Protein AF-A0A951ZSD3-F1 (afdb_monomer_lite)

Secondary structure (DSSP, 8-state):
-HHHHHHHHHTT-GGG--EEEEE-SSSPP-TTTTT-BSBTHHHHTT-PPPHHHHHHTGGGTTSTT-B-B--HHHHHHHHTTSS--TT-TTSHHHH--EEEEE-TTT--STT--------GGGHHHHHHHHTTPPPPSEETTEEPPPP-S--SHHHHT-TTPPPS--EEEEEETTEEEEEETTEEEEPPPSS-TT-TT-PPPPTTTT--

pLDDT: mean 93.22, std 11.1, range [34.59, 98.62]

Radius of gyration: 21.44 Å; chains: 1; bounding box: 43×55×57 Å

Sequence (208 aa):
MGRILDAIEDMGDLDNTLVIYIQGDNGASAEGGPQGLLNELTYFNGVPEDFAEILKRMDELGGPNTNNHYPIGWAHAMNTPFQWTKQIASHFGGTANGLVISWPARIKDKGSIRTQFHHIIDIAPTILEACGVQAPAVLNGVPQKPVEGVSMVYSFDNAQAP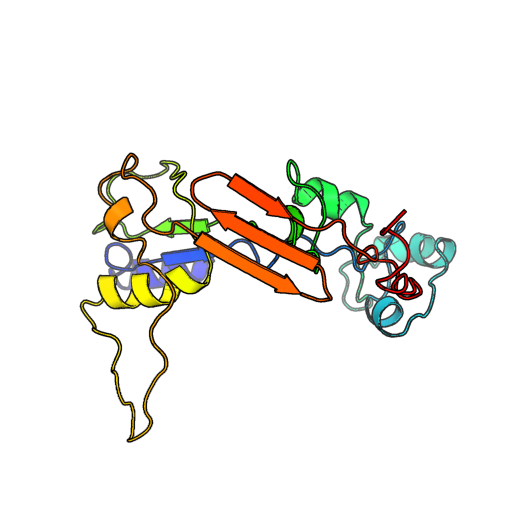SKHRTQYFEMFANRAIYSDGWVAATTPPVAPWDLKGSFSPVNSHLG

Structure (mmCIF, N/CA/C/O backbone):
data_AF-A0A951ZSD3-F1
#
_entry.id   AF-A0A951ZSD3-F1
#
loop_
_atom_site.group_PDB
_atom_site.id
_atom_site.type_symbol
_atom_site.label_atom_id
_atom_site.label_alt_id
_atom_site.label_comp_id
_atom_site.label_asym_id
_atom_site.label_entity_id
_atom_site.label_seq_id
_atom_site.pdbx_PDB_ins_code
_atom_site.Cartn_x
_atom_site.Cartn_y
_atom_site.Cartn_z
_atom_site.occupancy
_atom_site.B_iso_or_equiv
_atom_site.auth_seq_id
_atom_site.auth_comp_id
_atom_site.auth_asym_id
_atom_site.auth_atom_id
_atom_site.pdbx_PDB_model_num
ATOM 1 N N . MET A 1 1 ? -0.426 -16.638 3.804 1.00 89.88 1 MET A N 1
ATOM 2 C CA . MET A 1 1 ? -1.535 -16.083 4.607 1.00 89.88 1 MET A CA 1
ATOM 3 C C . MET A 1 1 ? -2.363 -17.164 5.283 1.00 89.88 1 MET A C 1
ATOM 5 O O . MET A 1 1 ? -2.311 -17.180 6.499 1.00 89.88 1 MET A O 1
ATOM 9 N N . GLY A 1 2 ? -3.018 -18.089 4.561 1.00 96.06 2 GLY A N 1
ATOM 10 C CA . GLY A 1 2 ? -3.868 -19.142 5.167 1.00 96.06 2 GLY A CA 1
ATOM 11 C C . GLY A 1 2 ? -3.247 -19.839 6.383 1.00 96.06 2 GLY A C 1
ATOM 12 O O . GLY A 1 2 ? -3.723 -19.652 7.486 1.00 96.06 2 GLY A O 1
ATOM 13 N N . ARG A 1 3 ? -2.060 -20.439 6.217 1.00 98.00 3 ARG A N 1
ATOM 14 C CA . ARG A 1 3 ? -1.312 -21.101 7.307 1.00 98.00 3 ARG A CA 1
ATOM 15 C C . ARG A 1 3 ? -1.096 -20.268 8.584 1.00 98.00 3 ARG A C 1
ATOM 17 O O . ARG A 1 3 ? -0.923 -20.847 9.647 1.00 98.00 3 ARG A O 1
ATOM 24 N N . ILE A 1 4 ? -1.010 -18.937 8.479 1.00 97.56 4 ILE A N 1
ATOM 25 C CA . ILE A 1 4 ? -0.859 -18.055 9.650 1.00 97.56 4 ILE A CA 1
ATOM 26 C C . ILE A 1 4 ? -2.203 -17.921 10.366 1.00 97.56 4 ILE A C 1
ATOM 28 O O . ILE A 1 4 ? -2.246 -17.988 11.586 1.00 97.56 4 ILE A O 1
ATOM 32 N N . LEU A 1 5 ? -3.286 -17.742 9.606 1.00 97.94 5 LEU A N 1
ATOM 33 C CA . LEU A 1 5 ? -4.635 -17.644 10.156 1.00 97.94 5 LEU A CA 1
ATOM 34 C C . LEU A 1 5 ? -5.071 -18.970 10.784 1.00 97.94 5 LEU A C 1
ATOM 36 O O . LEU A 1 5 ? -5.552 -18.940 11.909 1.00 97.94 5 LEU A O 1
ATOM 40 N N . ASP A 1 6 ? -4.800 -20.100 10.122 1.00 98.38 6 ASP A N 1
ATOM 41 C CA . ASP A 1 6 ? -5.085 -21.445 10.643 1.00 98.38 6 ASP A CA 1
ATOM 42 C C . ASP A 1 6 ? -4.395 -21.660 12.002 1.00 98.38 6 ASP A C 1
ATOM 44 O O . ASP A 1 6 ? -5.013 -22.096 12.963 1.00 98.38 6 ASP A O 1
ATOM 48 N N . ALA A 1 7 ? -3.124 -21.257 12.130 1.00 98.38 7 ALA A N 1
ATOM 49 C CA . ALA A 1 7 ? -2.397 -21.379 13.392 1.00 98.38 7 ALA A CA 1
ATOM 50 C C . ALA A 1 7 ? -2.976 -20.493 14.513 1.00 98.38 7 ALA A C 1
ATOM 52 O O . ALA A 1 7 ? -2.943 -20.876 15.678 1.00 98.38 7 ALA A O 1
ATOM 53 N N . ILE A 1 8 ? -3.491 -19.304 14.183 1.00 98.19 8 ILE A N 1
ATOM 54 C CA . ILE A 1 8 ? -4.154 -18.417 15.154 1.00 98.19 8 ILE A CA 1
ATOM 55 C C . ILE A 1 8 ? -5.528 -18.978 15.550 1.00 98.19 8 ILE A C 1
ATOM 57 O O . ILE A 1 8 ? -5.934 -18.862 16.708 1.00 98.19 8 ILE A O 1
ATOM 61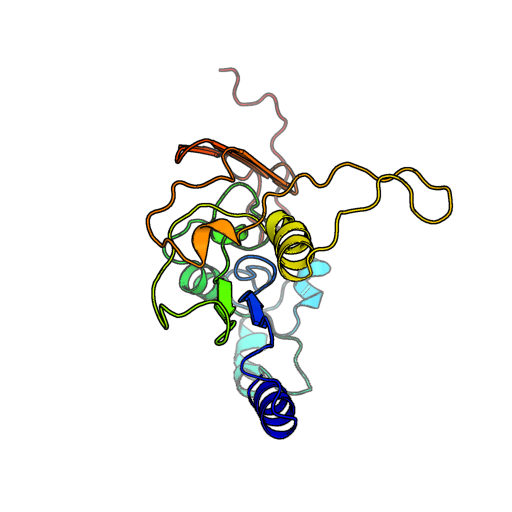 N N . GLU A 1 9 ? -6.228 -19.615 14.613 1.00 98.06 9 GLU A N 1
ATOM 62 C CA . GLU A 1 9 ? -7.480 -20.330 14.867 1.00 98.06 9 GLU A CA 1
ATOM 63 C C . GLU A 1 9 ? -7.271 -21.538 15.781 1.00 98.06 9 GLU A C 1
ATOM 65 O O . GLU A 1 9 ? -8.001 -21.680 16.760 1.00 98.06 9 GLU A O 1
ATOM 70 N N . ASP A 1 10 ? -6.229 -22.338 15.545 1.00 98.50 10 ASP A N 1
ATOM 71 C CA . ASP A 1 10 ? -5.863 -23.487 16.384 1.00 98.50 10 ASP A CA 1
ATOM 72 C C . ASP A 1 10 ? -5.538 -23.082 17.836 1.00 98.50 10 ASP A C 1
ATOM 74 O O . ASP A 1 10 ? -5.745 -23.866 18.764 1.00 98.50 10 ASP A O 1
ATOM 78 N N . MET A 1 11 ? -5.059 -21.850 18.057 1.00 98.31 11 MET A N 1
ATOM 79 C CA . MET A 1 11 ? -4.857 -21.280 19.400 1.00 98.31 11 MET A CA 1
ATOM 80 C C . MET A 1 11 ? -6.162 -20.805 20.062 1.00 98.31 11 MET A C 1
ATOM 82 O O . MET A 1 11 ? -6.172 -20.528 21.259 1.00 98.31 11 MET A O 1
ATOM 86 N N . GLY A 1 12 ? -7.265 -20.722 19.313 1.00 98.31 12 GLY A N 1
ATOM 87 C CA . GLY A 1 12 ? -8.552 -20.197 19.775 1.00 98.31 12 GLY A CA 1
ATOM 88 C C . GLY A 1 12 ? -8.647 -18.667 19.782 1.00 98.31 12 GLY A C 1
ATOM 89 O O . GLY A 1 12 ? -9.620 -18.123 20.303 1.00 98.31 12 GLY A O 1
ATOM 90 N N . ASP A 1 13 ? -7.672 -17.965 19.196 1.00 98.31 13 ASP A N 1
ATOM 91 C CA . ASP A 1 13 ? -7.527 -16.506 19.305 1.00 98.31 13 ASP A CA 1
ATOM 92 C C . ASP A 1 13 ? -7.975 -15.737 18.053 1.00 98.31 13 ASP A C 1
ATOM 94 O O . ASP A 1 13 ? -7.992 -14.500 18.053 1.00 98.31 13 ASP A O 1
ATOM 98 N N . LEU A 1 14 ? -8.363 -16.430 16.975 1.00 98.00 14 LEU A N 1
ATOM 99 C CA . LEU A 1 14 ? -8.687 -15.790 15.693 1.00 98.00 14 LEU A CA 1
ATOM 100 C C . LEU A 1 14 ? -9.796 -14.742 15.826 1.00 98.00 14 LEU A C 1
ATOM 102 O O . LEU A 1 14 ? -9.670 -13.640 15.287 1.00 98.00 14 LEU A O 1
ATOM 106 N N . ASP A 1 15 ? -10.848 -15.041 16.589 1.00 97.75 15 ASP A N 1
ATOM 107 C CA . ASP A 1 15 ? -11.960 -14.110 16.777 1.00 97.75 15 ASP A CA 1
ATOM 108 C C . ASP A 1 15 ? -11.517 -12.797 17.432 1.00 97.75 15 ASP A C 1
ATOM 110 O O . ASP A 1 15 ? -12.022 -11.727 17.080 1.00 97.75 15 ASP A O 1
ATOM 114 N N . ASN A 1 16 ? -10.551 -12.851 18.352 1.00 98.06 16 ASN A N 1
ATOM 115 C CA . ASN A 1 16 ? -10.032 -11.682 19.054 1.00 98.06 16 ASN A CA 1
ATOM 116 C C . ASN A 1 16 ? -8.742 -11.115 18.434 1.00 98.06 16 ASN A C 1
ATOM 118 O O . ASN A 1 16 ? -8.095 -10.259 19.032 1.00 98.06 16 ASN A O 1
ATOM 122 N N . THR A 1 17 ? -8.385 -11.539 17.224 1.00 98.31 17 THR A N 1
ATOM 123 C CA . THR A 1 17 ? -7.217 -11.026 16.508 1.00 98.31 17 THR A CA 1
ATOM 124 C C . THR A 1 17 ? -7.632 -9.952 15.504 1.00 98.31 17 THR A C 1
ATOM 126 O O . THR A 1 17 ? -8.481 -10.182 14.643 1.00 98.31 17 THR A O 1
ATOM 129 N N . LEU A 1 18 ? -7.000 -8.777 15.584 1.00 98.38 18 LEU A N 1
ATOM 130 C CA . LEU A 1 18 ? -7.083 -7.751 14.546 1.00 98.38 18 LEU A CA 1
ATOM 131 C C . LEU A 1 18 ? -6.104 -8.090 13.415 1.00 98.38 18 LEU A C 1
ATOM 133 O O . LEU A 1 18 ? -4.889 -7.980 13.574 1.00 98.38 18 LEU A O 1
ATOM 137 N N . VAL A 1 19 ? -6.636 -8.469 12.258 1.00 98.19 19 VAL A N 1
ATOM 138 C CA . VAL A 1 19 ? -5.876 -8.705 11.029 1.00 98.19 19 VAL A CA 1
ATOM 139 C C . VAL A 1 19 ? -6.032 -7.499 10.113 1.00 98.19 19 VAL A C 1
ATOM 141 O O . VAL A 1 19 ? -7.145 -7.122 9.750 1.00 98.19 19 VAL A O 1
ATOM 144 N N . ILE A 1 20 ? -4.906 -6.921 9.708 1.00 98.00 20 ILE A N 1
ATOM 145 C CA . ILE A 1 20 ? -4.831 -5.842 8.724 1.00 98.00 20 ILE A CA 1
ATOM 146 C C . ILE A 1 20 ? -3.994 -6.360 7.558 1.00 98.00 20 ILE A C 1
ATOM 148 O O . ILE A 1 20 ? -2.815 -6.669 7.723 1.00 98.00 20 ILE A O 1
ATOM 152 N N . TYR A 1 21 ? -4.601 -6.470 6.383 1.00 97.62 21 TYR A N 1
ATOM 153 C CA . TYR A 1 21 ? -3.928 -6.857 5.150 1.00 97.62 21 TYR A CA 1
ATOM 154 C C . TYR A 1 21 ? -3.965 -5.698 4.161 1.00 97.62 21 TYR A C 1
ATOM 156 O O . TYR A 1 21 ? -5.038 -5.196 3.836 1.00 97.62 21 TYR A O 1
ATOM 164 N N . ILE A 1 22 ? -2.791 -5.303 3.674 1.00 97.19 22 ILE A N 1
ATOM 165 C CA . ILE A 1 22 ? -2.632 -4.287 2.635 1.00 97.19 22 ILE A CA 1
ATOM 166 C C . ILE A 1 22 ? -2.060 -4.989 1.407 1.00 97.19 22 ILE A C 1
ATOM 168 O O . ILE A 1 22 ? -1.024 -5.653 1.484 1.00 97.19 22 ILE A O 1
ATOM 172 N N . GLN A 1 23 ? -2.765 -4.892 0.286 1.00 94.31 23 GLN A N 1
ATOM 173 C CA . GLN A 1 23 ? -2.378 -5.493 -0.980 1.00 94.31 23 GLN A CA 1
ATOM 174 C C . GLN A 1 23 ? -1.293 -4.639 -1.643 1.00 94.31 23 GLN A C 1
ATOM 176 O O . GLN A 1 23 ? -1.587 -3.880 -2.556 1.00 94.31 23 GLN A O 1
ATOM 181 N N . GLY A 1 24 ? -0.053 -4.782 -1.174 1.00 92.69 24 GLY A N 1
ATOM 182 C CA . GLY A 1 24 ? 1.094 -4.003 -1.644 1.00 92.69 24 GLY A CA 1
ATOM 183 C C . GLY A 1 24 ? 1.415 -2.811 -0.743 1.00 92.69 24 GLY A C 1
ATOM 184 O O . GLY A 1 24 ? 0.609 -2.389 0.084 1.00 92.69 24 GLY A O 1
ATOM 185 N N . ASP A 1 25 ? 2.630 -2.289 -0.872 1.00 95.69 25 ASP A N 1
ATOM 186 C CA . ASP A 1 25 ? 3.110 -1.088 -0.181 1.00 95.69 25 ASP A CA 1
ATOM 187 C C . ASP A 1 25 ? 3.031 0.174 -1.066 1.00 95.69 25 ASP A C 1
ATOM 189 O O . ASP A 1 25 ? 3.165 1.294 -0.580 1.00 95.69 25 ASP A O 1
ATOM 193 N N . ASN A 1 26 ? 2.790 -0.002 -2.367 1.00 97.00 26 ASN A N 1
ATOM 194 C CA . ASN A 1 26 ? 2.597 1.016 -3.400 1.00 97.00 26 ASN A CA 1
ATOM 195 C C . ASN A 1 26 ? 1.878 0.376 -4.605 1.00 97.00 26 ASN A C 1
ATOM 197 O O . ASN A 1 26 ? 1.684 -0.838 -4.639 1.00 97.00 26 ASN A O 1
ATOM 201 N N . GLY A 1 27 ? 1.470 1.192 -5.578 1.00 97.06 27 GLY A N 1
ATOM 202 C CA . GLY A 1 27 ? 0.853 0.686 -6.807 1.00 97.06 27 GLY A CA 1
ATOM 203 C C . GLY A 1 27 ? 1.785 -0.209 -7.633 1.00 97.06 27 GLY A C 1
ATOM 204 O O . GLY A 1 27 ? 2.981 -0.291 -7.370 1.00 97.06 27 GLY A O 1
ATOM 205 N N . ALA A 1 28 ? 1.260 -0.865 -8.670 1.00 96.94 28 ALA A N 1
ATOM 206 C CA . ALA A 1 28 ? 2.034 -1.824 -9.462 1.00 96.94 28 ALA A CA 1
ATOM 207 C C . ALA A 1 28 ? 3.315 -1.210 -10.054 1.00 96.94 28 ALA A C 1
ATOM 209 O O . ALA A 1 28 ? 3.329 -0.042 -10.453 1.00 96.94 28 ALA A O 1
ATOM 210 N N . SER A 1 29 ? 4.389 -1.999 -10.121 1.00 96.06 29 SER A N 1
ATOM 211 C CA . SER A 1 29 ? 5.694 -1.539 -10.596 1.00 96.06 29 SER A CA 1
ATOM 212 C C . SER A 1 29 ? 5.738 -1.439 -12.118 1.00 96.06 29 SER A C 1
ATOM 214 O O . SER A 1 29 ? 5.278 -2.326 -12.828 1.00 96.06 29 SER A O 1
ATOM 216 N N . ALA A 1 30 ? 6.319 -0.359 -12.633 1.00 95.19 30 ALA A N 1
ATOM 217 C CA . ALA A 1 30 ? 6.505 -0.138 -14.067 1.00 95.19 30 ALA A CA 1
ATOM 218 C C . ALA A 1 30 ? 7.968 -0.325 -14.513 1.00 95.19 30 ALA A C 1
ATOM 220 O O . ALA A 1 30 ? 8.340 0.031 -15.630 1.00 95.19 30 ALA A O 1
ATOM 221 N N . GLU A 1 31 ? 8.804 -0.896 -13.648 1.00 94.12 31 GLU A N 1
ATOM 222 C CA . GLU A 1 31 ? 10.263 -0.964 -13.813 1.00 94.12 31 GLU A CA 1
ATOM 223 C C . GLU A 1 31 ? 10.698 -1.973 -14.898 1.00 94.12 31 GLU A C 1
ATOM 225 O O . GLU A 1 31 ? 11.844 -1.975 -15.328 1.00 94.12 31 GLU A O 1
ATOM 230 N N . GLY A 1 32 ? 9.769 -2.770 -15.440 1.00 94.19 32 GLY A N 1
ATOM 231 C CA . GLY A 1 32 ? 10.015 -3.653 -16.588 1.00 94.19 32 GLY A CA 1
ATOM 232 C C . GLY A 1 32 ? 9.963 -2.970 -17.957 1.00 94.19 32 GLY A C 1
ATOM 233 O O . GLY A 1 32 ? 10.196 -3.622 -18.974 1.00 94.19 32 GLY A O 1
ATOM 234 N N . GLY A 1 33 ? 9.634 -1.677 -18.023 1.00 92.12 33 GLY A N 1
ATOM 235 C CA . GLY A 1 33 ? 9.564 -0.939 -19.286 1.00 92.12 33 GLY A CA 1
ATOM 236 C C . GLY A 1 33 ? 8.533 -1.500 -20.289 1.00 92.12 33 GLY A C 1
ATOM 237 O O . GLY A 1 33 ? 7.701 -2.347 -19.948 1.00 92.12 33 GLY A O 1
ATOM 238 N N . PRO A 1 34 ? 8.533 -1.021 -21.546 1.00 91.94 34 PRO A N 1
ATOM 239 C CA . PRO A 1 34 ? 7.516 -1.384 -22.538 1.00 91.94 34 PRO A CA 1
ATOM 240 C C . PRO A 1 34 ? 7.405 -2.881 -22.856 1.00 91.94 34 PRO A C 1
ATOM 242 O O . PRO A 1 34 ? 6.333 -3.332 -23.249 1.00 91.94 34 PRO A O 1
ATOM 245 N N . GLN A 1 35 ? 8.492 -3.641 -22.692 1.00 93.19 35 GLN A N 1
ATOM 246 C CA . GLN A 1 35 ? 8.611 -5.019 -23.185 1.00 93.19 35 GLN A CA 1
ATOM 247 C C . GLN A 1 35 ? 8.865 -6.069 -22.090 1.00 93.19 35 GLN A C 1
ATOM 249 O O . GLN A 1 35 ? 8.872 -7.260 -22.391 1.00 93.19 35 GLN A O 1
ATOM 254 N N . GLY A 1 36 ? 9.043 -5.653 -20.831 1.00 94.81 36 GLY A N 1
ATOM 255 C CA . GLY A 1 36 ? 9.532 -6.526 -19.763 1.00 94.81 36 GLY A CA 1
ATOM 256 C C . GLY A 1 36 ? 11.055 -6.702 -19.799 1.00 94.81 36 GLY A C 1
ATOM 257 O O . GLY A 1 36 ? 11.734 -6.172 -20.679 1.00 94.81 36 GLY A O 1
ATOM 258 N N . LEU A 1 37 ? 11.583 -7.443 -18.822 1.00 95.69 37 LEU A N 1
ATOM 259 C CA . LEU A 1 37 ? 13.019 -7.691 -18.626 1.00 95.69 37 LEU A CA 1
ATOM 260 C C . LEU A 1 37 ? 13.261 -9.136 -18.179 1.00 95.69 37 LEU A C 1
ATOM 262 O O . LEU A 1 37 ? 12.455 -9.677 -17.422 1.00 95.69 37 LEU A O 1
ATOM 266 N N . LEU A 1 38 ? 14.393 -9.731 -18.562 1.00 96.00 38 LEU A N 1
ATOM 267 C CA . LEU A 1 38 ? 14.925 -10.963 -17.963 1.00 96.00 38 LEU A CA 1
ATOM 268 C C . LEU A 1 38 ? 15.579 -10.701 -16.600 1.00 96.00 38 LEU A C 1
ATOM 270 O O . LEU A 1 38 ? 15.585 -11.594 -15.746 1.00 96.00 38 LEU A O 1
ATOM 274 N N . ASN A 1 39 ? 16.148 -9.509 -16.396 1.00 95.75 39 ASN A N 1
ATOM 275 C CA . ASN A 1 39 ? 16.775 -9.112 -15.141 1.00 95.75 39 ASN A CA 1
ATOM 276 C C . ASN A 1 39 ? 16.477 -7.644 -14.795 1.00 95.75 39 ASN A C 1
ATOM 278 O O . ASN A 1 39 ? 17.067 -6.739 -15.361 1.00 95.75 39 ASN A O 1
ATOM 282 N N . GLU A 1 40 ? 15.651 -7.397 -13.784 1.00 94.81 40 GLU A N 1
ATOM 283 C CA . GLU A 1 40 ? 15.270 -6.072 -13.281 1.00 94.81 40 GLU A CA 1
ATOM 284 C C . GLU A 1 40 ? 16.479 -5.196 -12.910 1.00 94.81 40 GLU A C 1
ATOM 286 O O . GLU A 1 40 ? 16.425 -3.973 -13.010 1.00 94.81 40 GLU A O 1
ATOM 291 N N . LEU A 1 41 ? 17.625 -5.784 -12.553 1.00 94.56 41 LEU A N 1
ATOM 292 C CA . LEU A 1 41 ? 18.825 -4.994 -12.277 1.00 94.56 41 LEU A CA 1
ATOM 293 C C . LEU A 1 41 ? 19.331 -4.239 -13.512 1.00 94.56 41 LEU A C 1
ATOM 295 O O . LEU A 1 41 ? 20.008 -3.224 -13.352 1.00 94.56 41 LEU A O 1
ATOM 299 N N . THR A 1 42 ? 19.017 -4.682 -14.732 1.00 93.88 42 THR A N 1
ATOM 300 C CA . THR A 1 42 ? 19.386 -3.946 -15.950 1.00 93.88 42 THR A CA 1
ATOM 301 C C . THR A 1 42 ? 18.675 -2.597 -16.010 1.00 93.88 42 THR A C 1
ATOM 303 O O . THR A 1 42 ? 19.327 -1.602 -16.328 1.00 93.88 42 THR A O 1
ATOM 306 N N . TYR A 1 43 ? 17.416 -2.526 -15.555 1.00 90.88 43 TYR A N 1
ATOM 307 C CA . TYR A 1 43 ? 16.688 -1.273 -15.362 1.00 90.88 43 TYR A CA 1
ATOM 308 C C . TYR A 1 43 ? 17.458 -0.337 -14.433 1.00 90.88 43 TYR A C 1
ATOM 310 O O . TYR A 1 43 ? 17.924 0.707 -14.871 1.00 90.88 43 TYR A O 1
ATOM 318 N N . PHE A 1 44 ? 17.715 -0.734 -13.185 1.00 88.19 44 PHE A N 1
ATOM 319 C CA . PHE A 1 44 ? 18.392 0.139 -12.214 1.00 88.19 44 PHE A CA 1
ATOM 320 C C . PHE A 1 44 ? 19.797 0.598 -12.641 1.00 88.19 44 PHE A C 1
ATOM 322 O O . PHE A 1 44 ? 20.275 1.625 -12.165 1.00 88.19 44 PHE A O 1
ATOM 329 N N . ASN A 1 45 ? 20.450 -0.132 -13.550 1.00 90.62 45 ASN A N 1
ATOM 330 C CA . ASN A 1 45 ? 21.764 0.217 -14.093 1.00 90.62 45 ASN A CA 1
ATOM 331 C C . ASN A 1 45 ? 21.707 0.910 -15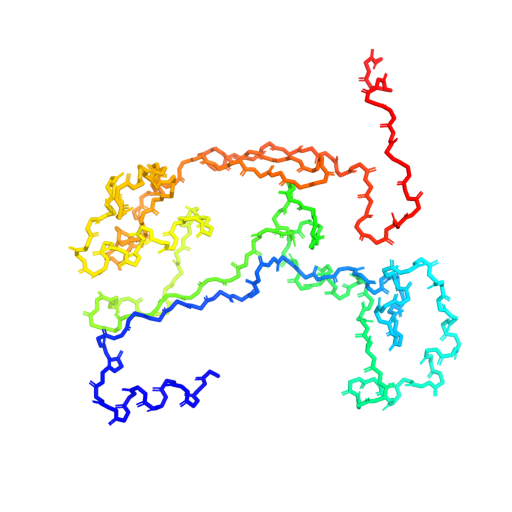.469 1.00 90.62 45 ASN A C 1
ATOM 333 O O . ASN A 1 45 ? 22.753 1.194 -16.052 1.00 90.62 45 ASN A O 1
ATOM 337 N N . GLY A 1 46 ? 20.515 1.180 -16.011 1.00 88.62 46 GLY A N 1
ATOM 338 C CA . GLY A 1 46 ? 20.337 1.819 -17.317 1.00 88.62 46 GLY A CA 1
ATOM 339 C C . GLY A 1 46 ? 20.845 0.982 -18.496 1.00 88.62 46 GLY A C 1
ATOM 340 O O . GLY A 1 46 ? 21.191 1.537 -19.542 1.00 88.62 46 GLY A O 1
ATOM 341 N N . VAL A 1 47 ? 20.916 -0.340 -18.329 1.00 91.06 47 VAL A N 1
ATOM 342 C CA . VAL A 1 47 ? 21.349 -1.294 -19.352 1.00 91.06 47 VAL A CA 1
ATOM 343 C C . VAL A 1 47 ? 20.118 -1.759 -20.134 1.00 91.06 47 VAL A C 1
ATOM 345 O O . VAL A 1 47 ? 19.237 -2.383 -19.551 1.00 91.06 47 VAL A O 1
ATOM 348 N N . PRO A 1 48 ? 20.011 -1.472 -21.442 1.00 90.38 48 PRO A N 1
ATOM 349 C CA . PRO A 1 48 ? 18.901 -1.974 -22.241 1.00 90.38 48 PRO A CA 1
ATOM 350 C C . PRO A 1 48 ? 19.048 -3.479 -22.500 1.00 90.38 48 PRO A C 1
ATOM 352 O O . PRO A 1 48 ? 20.144 -3.957 -22.796 1.00 90.38 48 PRO A O 1
ATOM 355 N N . GLU A 1 49 ? 17.936 -4.212 -22.451 1.00 93.69 49 GLU A N 1
ATOM 356 C CA . GLU A 1 49 ? 17.865 -5.609 -22.889 1.00 93.69 49 GLU A CA 1
ATOM 357 C C . GLU A 1 49 ? 17.277 -5.716 -24.304 1.00 93.69 49 GLU A C 1
ATOM 359 O O . GLU A 1 49 ? 16.337 -5.000 -24.662 1.00 93.69 49 GLU A O 1
ATOM 364 N N . ASP A 1 50 ? 17.821 -6.628 -25.114 1.00 94.19 50 ASP A N 1
ATOM 365 C CA . ASP A 1 50 ? 17.266 -6.955 -26.429 1.00 94.19 50 ASP A CA 1
ATOM 366 C C . ASP A 1 50 ? 16.044 -7.866 -26.269 1.00 94.19 50 ASP A C 1
ATOM 368 O O . ASP A 1 50 ? 16.133 -8.963 -25.712 1.00 94.19 50 ASP A O 1
ATOM 372 N N . PHE A 1 51 ? 14.902 -7.435 -26.804 1.00 94.56 51 PHE A N 1
ATOM 373 C CA . PHE A 1 51 ? 13.664 -8.206 -26.774 1.00 94.56 51 PHE A CA 1
ATOM 374 C C . PHE A 1 51 ? 13.805 -9.594 -27.414 1.00 94.56 51 PHE A C 1
ATOM 376 O O . PHE A 1 51 ? 13.177 -10.544 -26.949 1.00 94.56 51 PHE A O 1
ATOM 383 N N . ALA A 1 52 ? 14.644 -9.748 -28.445 1.00 96.50 52 ALA A N 1
ATOM 384 C CA . ALA A 1 52 ? 14.868 -11.050 -29.068 1.00 96.50 52 ALA A CA 1
ATOM 385 C C . ALA A 1 52 ? 15.502 -12.055 -28.091 1.00 96.50 52 ALA A C 1
ATOM 387 O O . ALA A 1 52 ? 15.176 -13.242 -28.137 1.00 96.50 52 ALA A O 1
ATOM 388 N N . GLU A 1 53 ? 16.362 -11.590 -27.183 1.00 93.56 53 GLU A N 1
ATOM 389 C CA . GLU A 1 53 ? 16.962 -12.425 -26.139 1.00 93.56 53 GLU A CA 1
ATOM 390 C C . GLU A 1 53 ? 15.968 -12.742 -25.021 1.00 93.56 53 GLU A C 1
ATOM 392 O O . GLU A 1 53 ? 15.912 -13.886 -24.566 1.00 93.56 53 GLU A O 1
ATOM 397 N N . ILE A 1 54 ? 15.124 -11.774 -24.641 1.00 94.44 54 ILE A N 1
ATOM 398 C CA . ILE A 1 54 ? 14.014 -12.008 -23.705 1.00 94.44 54 ILE A CA 1
ATOM 399 C C . ILE A 1 54 ? 13.099 -13.110 -24.248 1.00 94.44 54 ILE A C 1
ATOM 401 O O . ILE A 1 54 ? 12.796 -14.072 -23.543 1.00 94.44 54 ILE A O 1
ATOM 405 N N . LEU A 1 55 ? 12.707 -13.017 -25.522 1.00 95.75 55 LEU A N 1
ATOM 406 C CA . LEU A 1 55 ? 11.778 -13.956 -26.144 1.00 95.75 55 LEU A CA 1
ATOM 407 C C . LEU A 1 55 ? 12.351 -15.376 -26.251 1.00 95.75 55 LEU A C 1
ATOM 409 O O . LEU A 1 55 ? 11.637 -16.340 -25.987 1.00 95.75 55 LEU A O 1
ATOM 413 N N . LYS A 1 56 ? 13.640 -15.521 -26.588 1.00 96.94 56 LYS A N 1
ATOM 414 C CA . LYS A 1 56 ? 14.316 -16.834 -26.633 1.00 96.94 56 LYS A CA 1
ATOM 415 C C . LYS A 1 56 ? 14.308 -17.556 -25.285 1.00 96.94 56 LYS A C 1
ATOM 417 O O . LYS A 1 56 ? 14.376 -18.780 -25.265 1.00 96.94 56 LYS A O 1
ATOM 422 N N . ARG A 1 57 ? 14.247 -16.804 -24.183 1.00 95.88 57 ARG A N 1
ATOM 423 C CA . ARG A 1 57 ? 14.313 -17.309 -22.804 1.00 95.88 57 ARG A CA 1
ATOM 424 C C . ARG A 1 57 ? 12.989 -17.161 -22.053 1.00 95.88 57 ARG A C 1
ATOM 426 O O . ARG A 1 57 ? 12.968 -17.242 -20.829 1.00 95.88 57 ARG A O 1
ATOM 433 N N . MET A 1 58 ? 11.881 -16.953 -22.764 1.00 94.94 58 MET A N 1
ATOM 434 C CA . MET A 1 58 ? 10.570 -16.701 -22.156 1.00 94.94 58 MET A CA 1
ATOM 435 C C . MET A 1 58 ? 10.124 -17.827 -21.208 1.00 94.94 58 MET A C 1
ATOM 437 O O . MET A 1 58 ? 9.545 -17.546 -20.162 1.00 94.94 58 MET A O 1
ATOM 441 N N . ASP A 1 59 ? 10.445 -19.082 -21.525 1.00 96.75 59 ASP A N 1
ATOM 442 C CA . ASP A 1 59 ? 10.093 -20.239 -20.688 1.00 96.75 59 ASP A CA 1
ATOM 443 C C . ASP A 1 59 ? 10.912 -20.324 -19.383 1.00 96.75 59 ASP A C 1
ATOM 445 O O . ASP A 1 59 ? 10.596 -21.120 -18.501 1.00 96.75 59 ASP A O 1
ATOM 449 N N . GLU A 1 60 ? 11.963 -19.510 -19.233 1.00 96.50 60 GLU A N 1
ATOM 450 C CA . GLU A 1 60 ? 12.754 -19.422 -18.000 1.00 96.50 60 GLU A CA 1
ATOM 451 C C . GLU A 1 60 ? 12.186 -18.404 -16.998 1.00 96.50 60 GLU A C 1
ATOM 453 O O . GLU A 1 60 ? 12.599 -18.414 -15.836 1.00 96.50 60 GLU A O 1
ATOM 458 N N . LEU A 1 61 ? 11.268 -17.524 -17.424 1.00 95.25 61 LEU A N 1
ATOM 459 C CA . LEU A 1 61 ? 10.722 -16.444 -16.596 1.00 95.25 61 LEU A CA 1
ATOM 460 C C . LEU A 1 61 ? 10.035 -16.995 -15.338 1.00 95.25 61 LEU A C 1
ATOM 462 O O . LEU A 1 61 ? 9.229 -17.922 -15.397 1.00 95.25 61 LEU A O 1
ATOM 466 N N . GLY A 1 62 ? 10.339 -16.399 -14.183 1.00 95.62 62 GLY A N 1
ATOM 467 C CA . GLY A 1 62 ? 9.887 -16.869 -12.869 1.00 95.62 62 GLY A CA 1
ATOM 468 C C . GLY A 1 62 ? 10.671 -18.071 -12.327 1.00 95.62 62 GLY A C 1
ATOM 469 O O . GLY A 1 62 ? 10.445 -18.486 -11.190 1.00 95.62 62 GLY A O 1
ATOM 470 N N . GLY A 1 63 ? 11.599 -18.624 -13.111 1.00 96.62 63 GLY A N 1
ATOM 471 C CA . GLY A 1 63 ? 12.538 -19.647 -12.677 1.00 96.62 63 GLY A CA 1
ATOM 472 C C . GLY A 1 63 ? 13.721 -19.070 -11.885 1.00 96.62 63 GLY A C 1
ATOM 473 O O . GLY A 1 63 ? 13.921 -17.857 -11.822 1.00 96.62 63 GLY A O 1
ATOM 474 N N . PRO A 1 64 ? 14.575 -19.937 -11.314 1.00 96.56 64 PRO A N 1
ATOM 475 C CA . PRO A 1 64 ? 15.695 -19.519 -10.464 1.00 96.56 64 PRO A CA 1
ATOM 476 C C . PRO A 1 64 ? 16.825 -18.789 -11.214 1.00 96.56 64 PRO A C 1
ATOM 478 O O . PRO A 1 64 ? 17.728 -18.255 -10.577 1.00 96.56 64 PRO A O 1
ATOM 481 N N . ASN A 1 65 ? 16.795 -18.780 -12.552 1.00 95.06 65 ASN A N 1
ATOM 482 C CA . ASN A 1 65 ? 17.841 -18.209 -13.409 1.00 95.06 65 ASN A CA 1
ATOM 483 C C . ASN A 1 65 ? 17.485 -16.823 -13.975 1.00 95.06 65 ASN A C 1
ATOM 485 O O . ASN A 1 65 ? 18.242 -16.268 -14.775 1.00 95.06 65 ASN A O 1
ATOM 489 N N . THR A 1 66 ? 16.332 -16.275 -13.595 1.00 95.81 66 THR A N 1
ATOM 490 C CA . THR A 1 66 ? 15.855 -14.963 -14.043 1.00 95.81 66 THR A CA 1
ATOM 491 C C . THR A 1 66 ? 15.508 -14.096 -12.845 1.00 95.81 66 THR A C 1
ATOM 493 O O . THR A 1 66 ? 15.028 -14.598 -11.834 1.00 95.81 66 THR A O 1
ATOM 496 N N . ASN A 1 67 ? 15.705 -12.790 -12.984 1.00 95.94 67 ASN A N 1
ATOM 497 C CA . ASN A 1 67 ? 15.189 -11.791 -12.054 1.00 95.94 67 ASN A CA 1
ATOM 498 C C . ASN A 1 67 ? 14.215 -10.896 -12.827 1.00 95.94 67 ASN A C 1
ATOM 500 O O . ASN A 1 67 ? 14.449 -9.706 -12.994 1.00 95.94 67 ASN A O 1
ATOM 504 N N . ASN A 1 68 ? 13.213 -11.501 -13.458 1.00 96.44 68 ASN A N 1
ATOM 505 C CA . ASN A 1 68 ? 12.443 -10.845 -14.505 1.00 96.44 68 ASN A CA 1
ATOM 506 C C . ASN A 1 68 ? 11.455 -9.799 -13.975 1.00 96.44 68 ASN A C 1
ATOM 508 O O . ASN A 1 68 ? 10.969 -9.894 -12.852 1.00 96.44 68 ASN A O 1
ATOM 512 N N . HIS A 1 69 ? 11.074 -8.862 -14.845 1.00 96.44 69 HIS A N 1
ATOM 513 C CA . HIS A 1 69 ? 10.002 -7.902 -14.580 1.00 96.44 69 HIS A CA 1
ATOM 514 C C . HIS A 1 69 ? 9.003 -7.865 -15.742 1.00 96.44 69 HIS A C 1
ATOM 516 O O . HIS A 1 69 ? 9.383 -7.947 -16.910 1.00 96.44 69 HIS A O 1
ATOM 522 N N . TYR A 1 70 ? 7.710 -7.735 -15.434 1.00 96.25 70 TYR A N 1
ATOM 523 C CA . TYR A 1 70 ? 6.650 -7.669 -16.442 1.00 96.25 70 TYR A CA 1
ATOM 524 C C . TYR A 1 70 ? 6.610 -6.315 -17.188 1.00 96.25 70 TYR A C 1
ATOM 526 O O . TYR A 1 70 ? 7.005 -5.293 -16.621 1.00 96.25 70 TYR A O 1
ATOM 534 N N . PRO A 1 71 ? 6.091 -6.282 -18.432 1.00 95.50 71 PRO A N 1
ATOM 535 C CA . PRO A 1 71 ? 5.866 -5.047 -19.188 1.00 95.50 71 PRO A CA 1
ATOM 536 C C . PRO A 1 71 ? 4.924 -4.043 -18.501 1.00 95.50 71 PRO A C 1
ATOM 538 O O . PRO A 1 71 ? 3.931 -4.444 -17.892 1.00 95.50 71 PRO A O 1
ATOM 541 N N . ILE A 1 72 ? 5.132 -2.737 -18.710 1.00 95.38 72 ILE A N 1
ATOM 542 C CA . ILE A 1 72 ? 4.313 -1.646 -18.126 1.00 95.38 72 ILE A CA 1
ATOM 543 C C . ILE A 1 72 ? 2.807 -1.757 -18.389 1.00 95.38 72 ILE A C 1
ATOM 545 O O . ILE A 1 72 ? 2.009 -1.257 -17.598 1.00 95.38 72 ILE A O 1
ATOM 549 N N . GLY A 1 73 ? 2.392 -2.426 -19.470 1.00 96.50 73 GLY A N 1
ATOM 550 C CA . GLY A 1 73 ? 0.973 -2.665 -19.745 1.00 96.50 73 GLY A CA 1
ATOM 551 C C . GLY A 1 73 ? 0.278 -3.422 -18.608 1.00 96.50 73 GLY A C 1
ATOM 552 O O . GLY A 1 73 ? -0.845 -3.082 -18.240 1.00 96.50 73 GLY A O 1
ATOM 553 N N . TRP A 1 74 ? 0.971 -4.380 -17.982 1.00 97.50 74 TRP A N 1
ATOM 554 C CA . TRP A 1 74 ? 0.456 -5.102 -16.817 1.00 97.50 74 TRP A CA 1
ATOM 555 C C . TRP A 1 74 ? 0.407 -4.228 -15.565 1.00 97.50 74 TRP A C 1
ATOM 557 O O . TRP A 1 74 ? -0.545 -4.343 -14.798 1.00 97.50 74 TRP A O 1
ATOM 567 N N . ALA A 1 75 ? 1.366 -3.311 -15.391 1.00 96.62 75 ALA A N 1
ATOM 568 C CA . ALA A 1 75 ? 1.341 -2.341 -14.295 1.00 96.62 75 ALA A CA 1
ATOM 569 C C . ALA A 1 75 ? 0.060 -1.492 -14.345 1.00 96.62 75 ALA A C 1
ATOM 571 O O . ALA A 1 75 ? -0.691 -1.412 -13.376 1.00 96.62 75 ALA A O 1
ATOM 572 N N . HIS A 1 76 ? -0.248 -0.929 -15.516 1.00 96.06 76 HIS A N 1
ATOM 573 C CA . HIS A 1 76 ? -1.471 -0.153 -15.719 1.00 96.06 76 HIS A CA 1
ATOM 574 C C . HIS A 1 76 ? -2.746 -0.991 -15.567 1.00 96.06 76 HIS A C 1
ATOM 576 O O . HIS A 1 76 ? -3.721 -0.515 -14.983 1.00 96.06 76 HIS A O 1
ATOM 582 N N . ALA A 1 77 ? -2.747 -2.237 -16.050 1.00 97.25 77 ALA A N 1
ATOM 583 C CA . ALA A 1 77 ? -3.887 -3.135 -15.876 1.00 97.25 77 ALA A CA 1
ATOM 584 C C . ALA A 1 77 ? -4.188 -3.387 -14.389 1.00 97.25 77 ALA A C 1
ATOM 586 O O . ALA A 1 77 ? -5.345 -3.329 -13.982 1.00 97.25 77 ALA A O 1
ATOM 587 N N . MET A 1 78 ? -3.154 -3.592 -13.568 1.00 96.06 78 MET A N 1
ATOM 588 C CA . MET A 1 78 ? -3.304 -3.821 -12.127 1.00 96.06 78 MET A CA 1
ATOM 589 C C . MET A 1 78 ? -3.733 -2.574 -11.344 1.00 96.06 78 MET A C 1
ATOM 591 O O . MET A 1 78 ? -4.367 -2.713 -10.304 1.00 96.06 78 MET A O 1
ATOM 595 N N . ASN A 1 79 ? -3.443 -1.373 -11.848 1.00 96.62 79 ASN A N 1
ATOM 596 C CA . ASN A 1 79 ? -3.819 -0.115 -11.191 1.00 96.62 79 ASN A CA 1
ATOM 597 C C . ASN A 1 79 ? -5.155 0.462 -11.678 1.00 96.62 79 ASN A C 1
ATOM 599 O O . ASN A 1 79 ? -5.616 1.477 -11.155 1.00 96.62 79 ASN A O 1
ATOM 603 N N . THR A 1 80 ? -5.782 -0.155 -12.682 1.00 95.50 80 THR A N 1
ATOM 604 C CA . THR A 1 80 ? -7.058 0.308 -13.241 1.00 95.50 80 THR A CA 1
ATOM 605 C C . THR A 1 80 ? -8.130 0.372 -12.141 1.00 95.50 80 THR A C 1
ATOM 607 O O . THR A 1 80 ? -8.264 -0.575 -11.367 1.00 95.50 80 THR A O 1
ATOM 610 N N . PRO A 1 81 ? -8.924 1.459 -12.062 1.00 96.25 81 PRO A N 1
ATOM 611 C CA . PRO A 1 81 ? -9.076 2.537 -13.048 1.00 96.25 81 PRO A CA 1
ATOM 612 C C . PRO A 1 81 ? -8.159 3.749 -12.833 1.00 96.25 81 PRO A C 1
ATOM 614 O O . PRO A 1 81 ? -8.335 4.771 -13.496 1.00 96.25 81 PRO A O 1
ATOM 617 N N . PHE A 1 82 ? -7.214 3.686 -11.898 1.00 96.69 82 PHE A N 1
ATOM 618 C CA . PHE A 1 82 ? -6.387 4.832 -11.555 1.00 96.69 82 PHE A CA 1
ATOM 619 C C . PHE A 1 82 ? -5.240 5.044 -12.544 1.00 96.69 82 PHE A C 1
ATOM 621 O O . PHE A 1 82 ? -4.686 4.115 -13.130 1.00 96.69 82 PHE A O 1
ATOM 628 N N . GLN A 1 83 ? -4.877 6.313 -12.727 1.00 95.44 83 GLN A N 1
ATOM 629 C CA . GLN A 1 83 ? -3.747 6.694 -13.566 1.00 95.44 83 GLN A CA 1
ATOM 630 C C . GLN A 1 83 ? -2.420 6.385 -12.866 1.00 95.44 83 GLN A C 1
ATOM 632 O O . GLN A 1 83 ? -2.299 6.565 -11.653 1.00 95.44 83 GLN A O 1
ATOM 637 N N . TRP A 1 84 ? -1.414 6.042 -13.676 1.00 96.00 84 TRP A N 1
ATOM 638 C CA . TRP A 1 84 ? -0.020 5.821 -13.275 1.00 96.00 84 TRP A CA 1
ATOM 639 C C . TRP A 1 84 ? 0.219 4.597 -12.377 1.00 96.00 84 TRP A C 1
ATOM 641 O O . TRP A 1 84 ? -0.594 3.676 -12.310 1.00 96.00 84 TRP A O 1
ATOM 651 N N . THR A 1 85 ? 1.424 4.530 -11.817 1.00 96.62 85 THR A N 1
ATOM 652 C CA . THR A 1 85 ? 2.043 3.340 -11.228 1.00 96.62 85 THR A CA 1
ATOM 653 C C . THR A 1 85 ? 2.924 3.729 -10.042 1.00 96.62 85 THR A C 1
ATOM 655 O O . THR A 1 85 ? 3.005 4.911 -9.689 1.00 96.62 85 THR A O 1
ATOM 658 N N . LYS A 1 86 ? 3.624 2.749 -9.452 1.00 96.31 86 LYS A N 1
ATOM 659 C CA . LYS A 1 86 ? 4.710 2.956 -8.478 1.00 96.31 86 LYS A CA 1
ATOM 660 C C . LYS A 1 86 ? 5.576 4.175 -8.827 1.00 96.31 86 LYS A C 1
ATOM 662 O O . LYS A 1 86 ? 5.825 4.451 -10.000 1.00 96.31 86 LYS A O 1
ATOM 667 N N . GLN A 1 87 ? 6.056 4.863 -7.789 1.00 95.00 87 GLN A N 1
ATOM 668 C CA . GLN A 1 87 ? 6.833 6.117 -7.814 1.00 95.00 87 GLN A CA 1
ATOM 669 C C . GLN A 1 87 ? 6.036 7.396 -8.138 1.00 95.00 87 GLN A C 1
ATOM 671 O O . GLN A 1 87 ? 6.483 8.492 -7.795 1.00 95.00 87 GLN A O 1
ATOM 676 N N . ILE A 1 88 ? 4.836 7.298 -8.723 1.00 96.75 88 ILE A N 1
ATOM 677 C CA . ILE A 1 88 ? 4.001 8.470 -9.027 1.00 96.75 88 ILE A CA 1
ATOM 678 C C . ILE A 1 88 ? 3.076 8.787 -7.851 1.00 96.75 88 ILE A C 1
ATOM 680 O O . ILE A 1 88 ? 1.894 8.453 -7.844 1.00 96.75 88 ILE A O 1
ATOM 684 N N . ALA A 1 89 ? 3.620 9.474 -6.844 1.00 96.75 89 ALA A N 1
ATOM 685 C CA . ALA A 1 89 ? 2.885 9.846 -5.630 1.00 96.75 89 ALA A CA 1
ATOM 686 C C . ALA A 1 89 ? 1.709 10.813 -5.876 1.00 96.75 89 ALA A C 1
ATOM 688 O O . ALA A 1 89 ? 0.824 10.938 -5.034 1.00 96.75 89 ALA A O 1
ATOM 689 N N . SER A 1 90 ? 1.679 11.495 -7.027 1.00 97.38 90 SER A N 1
ATOM 690 C CA . SER A 1 90 ? 0.620 12.445 -7.368 1.00 97.38 90 SER A CA 1
ATOM 691 C C . SER A 1 90 ? -0.695 11.791 -7.815 1.00 97.38 90 SER A C 1
ATOM 693 O O . SER A 1 90 ? -1.703 12.485 -7.910 1.00 97.38 90 SER A O 1
ATOM 695 N N . HIS A 1 91 ? -0.711 10.482 -8.096 1.00 97.56 91 HIS A N 1
ATOM 696 C CA . HIS A 1 91 ? -1.887 9.781 -8.617 1.00 97.56 91 HIS A CA 1
ATOM 697 C C . HIS A 1 91 ? -2.143 8.468 -7.875 1.00 97.56 91 HIS A C 1
ATOM 699 O O . HIS A 1 91 ? -1.220 7.775 -7.452 1.00 97.56 91 HIS A O 1
ATOM 705 N N . PHE A 1 92 ? -3.417 8.087 -7.775 1.00 97.12 92 PHE A N 1
ATOM 706 C CA . PHE A 1 92 ? -3.823 6.902 -7.019 1.00 97.12 92 PHE A CA 1
ATOM 707 C C . PHE A 1 92 ? -3.348 5.573 -7.609 1.00 97.12 92 PHE A C 1
ATOM 709 O O . PHE A 1 92 ? -3.260 4.606 -6.866 1.00 97.12 92 PHE A O 1
ATOM 716 N N . GLY A 1 93 ? -2.940 5.511 -8.880 1.00 97.31 93 GLY A N 1
ATOM 717 C CA . GLY A 1 93 ? -2.305 4.303 -9.409 1.00 97.31 93 GLY A CA 1
ATOM 718 C C . GLY A 1 93 ? -0.922 4.044 -8.808 1.00 97.31 93 GLY A C 1
ATOM 719 O O . GLY A 1 93 ? -0.420 2.936 -8.920 1.00 97.31 93 GLY A O 1
ATOM 720 N N . GLY A 1 94 ? -0.304 5.033 -8.151 1.00 96.94 94 GLY A N 1
ATOM 721 C CA . GLY A 1 94 ? 0.928 4.853 -7.381 1.00 96.94 94 GLY A CA 1
ATOM 722 C C . GLY A 1 94 ? 0.721 4.670 -5.877 1.00 96.94 94 GLY A C 1
ATOM 723 O O . GLY A 1 94 ? 1.626 4.166 -5.212 1.00 96.94 94 GLY A O 1
ATOM 724 N N . THR A 1 95 ? -0.435 5.065 -5.331 1.00 96.69 95 THR A N 1
ATOM 725 C CA . THR A 1 95 ? -0.629 5.224 -3.875 1.00 96.69 95 THR A CA 1
ATOM 726 C C . THR A 1 95 ? -1.841 4.499 -3.291 1.00 96.69 95 THR A C 1
ATOM 728 O O . THR A 1 95 ? -1.867 4.265 -2.083 1.00 96.69 95 THR A O 1
ATOM 731 N N . ALA A 1 96 ? -2.834 4.118 -4.097 1.00 96.25 96 ALA A N 1
ATOM 732 C CA . ALA A 1 96 ? -3.993 3.372 -3.622 1.00 96.25 96 ALA A CA 1
ATOM 733 C C . ALA A 1 96 ? -3.706 1.867 -3.643 1.00 96.25 96 ALA A C 1
ATOM 735 O O . ALA A 1 96 ? -3.380 1.302 -4.682 1.00 96.25 96 ALA A O 1
ATOM 736 N N . ASN A 1 97 ? -3.881 1.221 -2.491 1.00 96.00 97 ASN A N 1
ATOM 737 C CA . ASN A 1 97 ? -3.782 -0.227 -2.332 1.00 96.00 97 ASN A CA 1
ATOM 738 C C . ASN A 1 97 ? -5.070 -0.770 -1.713 1.00 96.00 97 ASN A C 1
ATOM 740 O O . ASN A 1 97 ? -5.728 -0.085 -0.925 1.00 96.00 97 ASN A O 1
ATOM 744 N N . GLY A 1 98 ? -5.411 -2.017 -2.039 1.00 95.00 98 GLY A N 1
ATOM 745 C CA . GLY A 1 98 ? -6.501 -2.719 -1.369 1.00 95.00 98 GLY A CA 1
ATOM 746 C C . GLY A 1 98 ? -6.184 -2.912 0.115 1.00 95.00 98 GLY A C 1
ATOM 747 O O . GLY A 1 98 ? -5.101 -3.377 0.459 1.00 95.00 98 GLY A O 1
ATOM 748 N N . LEU A 1 99 ? -7.124 -2.574 0.995 1.00 97.44 99 LEU A N 1
ATOM 749 C CA . LEU A 1 99 ? -7.008 -2.761 2.441 1.00 97.44 99 LEU A CA 1
ATOM 750 C C . LEU A 1 99 ? -8.159 -3.643 2.927 1.00 97.44 99 LEU A C 1
ATOM 752 O O . LEU A 1 99 ? -9.327 -3.338 2.690 1.00 97.44 99 LEU A O 1
ATOM 756 N N . VAL A 1 100 ? -7.826 -4.710 3.647 1.00 97.50 100 VAL A N 1
ATOM 757 C CA . VAL A 1 100 ? -8.786 -5.569 4.341 1.00 97.50 100 VAL A CA 1
ATOM 758 C C . VAL A 1 100 ? -8.483 -5.526 5.830 1.00 97.50 100 VAL A C 1
ATOM 760 O O . VAL A 1 100 ? -7.359 -5.800 6.250 1.00 97.50 100 VAL A O 1
ATOM 763 N N . ILE A 1 101 ? -9.499 -5.211 6.632 1.00 98.00 101 ILE A N 1
ATOM 764 C CA . ILE A 1 101 ? -9.428 -5.273 8.091 1.00 98.00 101 ILE A CA 1
ATOM 765 C C . ILE A 1 101 ? -10.443 -6.306 8.576 1.00 98.00 101 ILE A C 1
ATOM 767 O O . ILE A 1 101 ? -11.627 -6.216 8.255 1.00 98.00 101 ILE A O 1
ATOM 771 N N . SER A 1 102 ? -9.982 -7.276 9.362 1.00 97.44 102 SER A N 1
ATOM 772 C CA . SER A 1 102 ? -10.813 -8.298 9.994 1.00 97.44 102 SER A CA 1
ATOM 773 C C . SER A 1 102 ? -10.551 -8.324 11.492 1.00 97.44 102 SER A C 1
ATOM 775 O O . SER A 1 102 ? -9.404 -8.329 11.924 1.00 97.44 102 SER A O 1
ATOM 777 N N . TRP A 1 103 ? -11.620 -8.345 12.281 1.00 97.81 103 TRP A N 1
ATOM 778 C CA . TRP A 1 103 ? -11.559 -8.575 13.722 1.00 97.81 103 TRP A CA 1
ATOM 779 C C . TRP A 1 103 ? -12.916 -9.118 14.178 1.00 97.81 103 TRP A C 1
ATOM 781 O O . TRP A 1 103 ? -13.783 -8.329 14.555 1.00 97.81 103 TRP A O 1
ATOM 791 N N . PRO A 1 104 ? -13.165 -10.436 14.091 1.00 96.75 104 PRO A N 1
ATOM 792 C CA . PRO A 1 104 ? -14.516 -10.996 14.223 1.00 96.75 104 PRO A CA 1
ATOM 793 C C . PRO A 1 104 ? -15.235 -10.652 15.539 1.00 96.75 104 PRO A C 1
ATOM 795 O O . PRO A 1 104 ? -16.459 -10.471 15.570 1.00 96.75 104 PRO A O 1
ATOM 798 N N . ALA A 1 105 ? -14.493 -10.497 16.637 1.00 96.94 105 ALA A N 1
ATOM 799 C CA . ALA A 1 105 ? -15.029 -10.073 17.924 1.00 96.94 105 ALA A CA 1
ATOM 800 C C . ALA A 1 105 ? -15.585 -8.638 17.896 1.00 96.94 105 ALA A C 1
ATOM 802 O O . ALA A 1 105 ? -16.560 -8.370 18.601 1.00 96.94 105 ALA A O 1
ATOM 803 N N . ARG A 1 106 ? -15.040 -7.742 17.059 1.00 96.75 106 ARG A N 1
ATOM 804 C CA . ARG A 1 106 ? -15.396 -6.312 17.000 1.00 96.75 106 ARG A CA 1
ATOM 805 C C . ARG A 1 106 ? -16.153 -5.911 15.735 1.00 96.75 106 ARG A C 1
ATOM 807 O O . ARG A 1 106 ? -17.154 -5.223 15.840 1.00 96.75 106 ARG A O 1
ATOM 814 N N . ILE A 1 107 ? -15.735 -6.374 14.563 1.00 97.00 107 ILE A N 1
ATOM 815 C CA . ILE A 1 107 ? -16.348 -6.046 13.271 1.00 97.00 107 ILE A CA 1
ATOM 816 C C . ILE A 1 107 ? -17.379 -7.124 12.928 1.00 97.00 107 ILE A C 1
ATOM 818 O O . ILE A 1 107 ? -17.027 -8.248 12.565 1.00 97.00 107 ILE A O 1
ATOM 822 N N . LYS A 1 108 ? -18.668 -6.792 13.057 1.00 95.06 108 LYS A N 1
ATOM 823 C CA . LYS A 1 108 ? -19.777 -7.734 12.798 1.00 95.06 108 LYS A CA 1
ATOM 824 C C . LYS A 1 108 ? -20.266 -7.732 11.354 1.00 95.06 108 LYS A C 1
ATOM 826 O O . LYS A 1 108 ? -20.779 -8.742 10.881 1.00 95.06 108 LYS A O 1
ATOM 831 N N . ASP A 1 109 ? -20.076 -6.617 10.664 1.00 94.19 109 ASP A N 1
ATOM 832 C CA . ASP A 1 109 ? -20.466 -6.430 9.271 1.00 94.19 109 ASP A CA 1
ATOM 833 C C . ASP A 1 109 ? -19.415 -7.048 8.331 1.00 94.19 109 ASP A C 1
ATOM 835 O O . ASP A 1 109 ? -18.461 -6.396 7.907 1.00 94.19 109 ASP A O 1
ATOM 839 N N . LYS A 1 110 ? -19.521 -8.363 8.104 1.00 92.50 110 LYS A N 1
ATOM 840 C CA . LYS A 1 110 ? -18.547 -9.139 7.322 1.00 92.50 110 LYS A CA 1
ATOM 841 C C . LYS A 1 110 ? -18.750 -8.926 5.822 1.00 92.50 110 LYS A C 1
ATOM 843 O O . LYS A 1 110 ? -19.852 -9.091 5.311 1.00 92.50 110 LYS A O 1
ATOM 848 N N . GLY A 1 111 ? -17.655 -8.658 5.109 1.00 92.94 111 GLY A N 1
ATOM 849 C CA . GLY A 1 111 ? -17.653 -8.525 3.648 1.00 92.94 111 GLY A CA 1
ATOM 850 C C . GLY A 1 111 ? -18.190 -7.190 3.128 1.00 92.94 111 GLY A C 1
ATOM 851 O O . GLY A 1 111 ? -18.319 -7.030 1.915 1.00 92.94 111 GLY A O 1
ATOM 852 N N . SER A 1 112 ? -18.492 -6.234 4.010 1.00 94.69 112 SER A N 1
ATOM 853 C CA . SER A 1 112 ? -18.898 -4.897 3.595 1.00 94.69 112 SER A CA 1
ATOM 854 C C . SER A 1 112 ? -17.720 -4.061 3.097 1.00 94.69 112 SER A C 1
ATOM 856 O O . SER A 1 112 ? -16.556 -4.300 3.427 1.00 94.69 112 SER A O 1
ATOM 858 N N . ILE A 1 113 ? -18.040 -3.069 2.267 1.00 95.81 113 ILE A N 1
ATOM 859 C CA . ILE A 1 113 ? -17.073 -2.137 1.690 1.00 95.81 113 ILE A CA 1
ATOM 860 C C . ILE A 1 113 ? -17.164 -0.818 2.451 1.00 95.81 113 ILE A C 1
ATOM 862 O O . ILE A 1 113 ? -18.254 -0.281 2.660 1.00 95.81 113 ILE A O 1
ATOM 866 N N . ARG A 1 114 ? -16.005 -0.279 2.830 1.00 96.50 114 ARG A N 1
ATOM 867 C CA . ARG A 1 114 ? -15.863 1.033 3.465 1.00 96.50 114 ARG A CA 1
ATOM 868 C C . ARG A 1 114 ? -15.203 2.000 2.492 1.00 96.50 114 ARG A C 1
ATOM 870 O O . ARG A 1 114 ? -14.190 1.664 1.888 1.00 96.50 114 ARG A O 1
ATOM 877 N N . THR A 1 115 ? -15.792 3.182 2.324 1.00 96.12 115 THR A N 1
ATOM 878 C CA . THR A 1 115 ? -15.359 4.183 1.330 1.00 96.12 115 THR A CA 1
ATOM 879 C C . THR A 1 115 ? -14.714 5.413 1.960 1.00 96.12 115 THR A C 1
ATOM 881 O O . THR A 1 115 ? -14.426 6.383 1.261 1.00 96.12 115 THR A O 1
ATOM 884 N N . GLN A 1 116 ? -14.516 5.417 3.281 1.00 97.56 116 GLN A N 1
ATOM 885 C CA . GLN A 1 116 ? -13.826 6.504 3.961 1.00 97.56 116 GLN A CA 1
ATOM 886 C C . GLN A 1 116 ? -12.385 6.597 3.449 1.00 97.56 116 GLN A C 1
ATOM 888 O O . GLN A 1 116 ? -11.660 5.605 3.443 1.00 97.56 116 GLN A O 1
ATOM 893 N N . PHE A 1 117 ? -11.955 7.798 3.058 1.00 97.81 117 PHE A N 1
ATOM 894 C CA . PHE A 1 117 ? -10.554 8.055 2.739 1.00 97.81 117 PHE A CA 1
ATOM 895 C C . PHE A 1 117 ? -9.667 7.815 3.966 1.00 97.81 117 PHE A C 1
ATOM 897 O O . PHE A 1 117 ? -9.975 8.321 5.048 1.00 97.81 117 PHE A O 1
ATOM 904 N N . HIS A 1 118 ? -8.580 7.072 3.764 1.00 97.94 118 HIS A N 1
ATOM 905 C CA . HIS A 1 118 ? -7.559 6.759 4.757 1.00 97.94 118 HIS A CA 1
ATOM 906 C C . HIS A 1 118 ? -6.186 6.625 4.091 1.00 97.94 118 HIS A C 1
ATOM 908 O O . HIS A 1 118 ? -6.084 6.397 2.884 1.00 97.94 118 HIS A O 1
ATOM 914 N N . HIS A 1 119 ? -5.132 6.771 4.888 1.00 97.88 119 HIS A N 1
ATOM 915 C CA . HIS A 1 119 ? -3.741 6.684 4.454 1.00 97.88 119 HIS A CA 1
ATOM 916 C C . HIS A 1 119 ? -2.945 5.729 5.356 1.00 97.88 119 HIS A C 1
ATOM 918 O O . HIS A 1 119 ? -3.357 5.428 6.472 1.00 97.88 119 HIS A O 1
ATOM 924 N N . ILE A 1 120 ? -1.775 5.257 4.911 1.00 97.56 120 ILE A N 1
ATOM 925 C CA . ILE A 1 120 ? -0.971 4.274 5.665 1.00 97.56 120 ILE A CA 1
ATOM 926 C C . ILE A 1 120 ? -0.615 4.746 7.087 1.00 97.56 120 ILE A C 1
ATOM 928 O O . ILE A 1 120 ? -0.510 3.940 8.011 1.00 97.56 120 ILE A O 1
ATOM 932 N N . ILE A 1 121 ? -0.505 6.061 7.294 1.00 97.88 121 ILE A N 1
ATOM 933 C CA . ILE A 1 121 ? -0.225 6.656 8.610 1.00 97.88 121 ILE A CA 1
ATOM 934 C C . ILE A 1 121 ? -1.355 6.437 9.629 1.00 97.88 121 ILE A C 1
ATOM 936 O O . ILE A 1 121 ? -1.134 6.593 10.827 1.00 97.88 121 ILE A O 1
ATOM 940 N N . ASP A 1 122 ? -2.542 6.035 9.175 1.00 98.62 122 ASP A N 1
ATOM 941 C CA . ASP A 1 122 ? -3.712 5.756 10.008 1.00 98.62 122 ASP A CA 1
ATOM 942 C C . ASP A 1 122 ? -3.654 4.366 10.664 1.00 98.62 122 ASP A C 1
ATOM 944 O O . ASP A 1 122 ? -4.381 4.093 11.622 1.00 98.62 122 ASP A O 1
ATOM 948 N N . ILE A 1 123 ? -2.771 3.475 10.199 1.00 98.31 123 ILE A N 1
ATOM 949 C CA . ILE A 1 123 ? -2.646 2.108 10.726 1.00 98.31 123 ILE A CA 1
ATOM 950 C C . ILE A 1 123 ? -2.154 2.120 12.174 1.00 98.31 123 ILE A C 1
ATOM 952 O O . ILE A 1 123 ? -2.757 1.485 13.038 1.00 98.31 123 ILE A O 1
ATOM 956 N N . ALA A 1 124 ? -1.099 2.884 12.462 1.00 97.75 124 ALA A N 1
ATOM 957 C CA . ALA A 1 124 ? -0.536 2.981 13.807 1.00 97.75 124 ALA A CA 1
ATOM 958 C C . ALA A 1 124 ? -1.557 3.472 14.860 1.00 97.75 124 ALA A C 1
ATOM 960 O O . ALA A 1 124 ? -1.758 2.756 15.844 1.00 97.75 124 ALA A O 1
ATOM 961 N N . PRO A 1 125 ? -2.258 4.615 14.687 1.00 98.19 125 PRO A N 1
ATOM 962 C CA . PRO A 1 125 ? -3.280 5.037 15.644 1.00 98.19 125 PRO A CA 1
ATOM 963 C C . PRO A 1 125 ? -4.465 4.066 15.721 1.00 98.19 125 PRO A C 1
ATOM 965 O O . PRO A 1 125 ? -5.044 3.927 16.794 1.00 98.19 125 PRO A O 1
ATOM 968 N N . THR A 1 126 ? -4.799 3.355 14.637 1.00 98.62 126 THR A N 1
ATOM 969 C CA . THR A 1 126 ? -5.837 2.307 14.666 1.00 98.62 126 THR A CA 1
ATOM 970 C C . THR A 1 126 ? -5.447 1.156 15.591 1.00 98.62 126 THR A C 1
ATOM 972 O O . THR A 1 126 ? -6.257 0.735 16.413 1.00 98.62 126 THR A O 1
ATOM 975 N N . ILE A 1 127 ? -4.207 0.664 15.495 1.00 98.56 127 ILE A N 1
ATOM 976 C CA . ILE A 1 127 ? -3.697 -0.40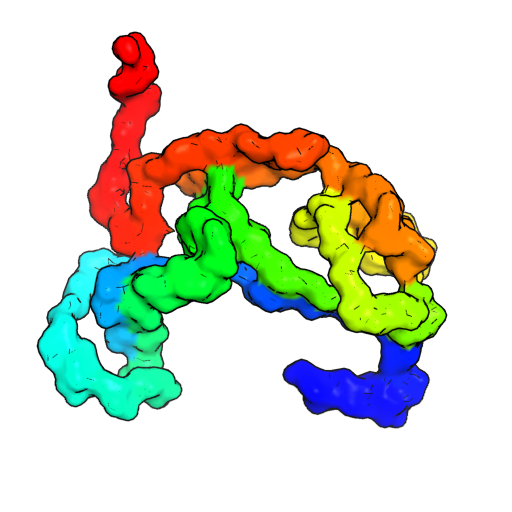8 16.364 1.00 98.56 127 ILE A CA 1
ATOM 977 C C . ILE A 1 127 ? -3.633 0.067 17.820 1.00 98.56 127 ILE A C 1
ATOM 979 O O . ILE A 1 127 ? -4.055 -0.652 18.722 1.00 98.56 127 ILE A O 1
ATOM 983 N N . LEU A 1 128 ? -3.144 1.286 18.060 1.00 98.06 128 LEU A N 1
ATOM 984 C CA . LEU A 1 128 ? -3.070 1.858 19.405 1.00 98.06 128 LEU A CA 1
ATOM 985 C C . LEU A 1 128 ? -4.455 1.972 20.057 1.00 98.06 128 LEU A C 1
ATOM 987 O O . LEU A 1 128 ? -4.631 1.518 21.187 1.00 98.06 128 LEU A O 1
ATOM 991 N N . GLU A 1 129 ? -5.449 2.505 19.338 1.00 98.25 129 GLU A N 1
ATOM 992 C CA . GLU A 1 129 ? -6.827 2.598 19.836 1.00 98.25 129 GLU A CA 1
ATOM 993 C C . GLU A 1 129 ? -7.445 1.212 20.061 1.00 98.25 129 GLU A C 1
ATOM 995 O O . GLU A 1 129 ? -8.068 0.988 21.098 1.00 98.25 129 GLU A O 1
ATOM 1000 N N . ALA A 1 130 ? -7.221 0.261 19.147 1.00 98.12 130 ALA A N 1
ATOM 1001 C CA . ALA A 1 130 ? -7.679 -1.122 19.292 1.00 98.12 130 ALA A CA 1
ATOM 1002 C C . ALA A 1 130 ? -7.130 -1.794 20.562 1.00 98.12 130 ALA A C 1
ATOM 1004 O O . ALA A 1 130 ? -7.857 -2.521 21.238 1.00 98.12 130 ALA A O 1
ATOM 1005 N N . CYS A 1 131 ? -5.874 -1.512 20.914 1.00 97.75 131 CYS A N 1
ATOM 1006 C CA . CYS A 1 131 ? -5.233 -2.014 22.127 1.00 97.75 131 CYS A CA 1
ATOM 1007 C C . CYS A 1 131 ? -5.562 -1.196 23.391 1.00 97.75 131 CYS A C 1
ATOM 1009 O O . CYS A 1 131 ? -5.136 -1.576 24.480 1.00 97.75 131 CYS A O 1
ATOM 1011 N N . GLY A 1 132 ? -6.268 -0.065 23.278 1.00 97.44 132 GLY A N 1
ATOM 1012 C CA . GLY A 1 132 ? -6.503 0.851 24.401 1.00 97.44 132 GLY A CA 1
ATOM 1013 C C . GLY A 1 132 ? -5.234 1.552 24.905 1.00 97.44 132 GLY A C 1
ATOM 1014 O O . GLY A 1 132 ? -5.159 1.931 26.073 1.00 97.44 132 GLY A O 1
ATOM 1015 N N . VAL A 1 133 ? -4.226 1.713 24.043 1.00 97.00 133 VAL A N 1
ATOM 1016 C CA . VAL A 1 133 ? -2.924 2.308 24.370 1.00 97.00 133 VAL A CA 1
ATOM 1017 C C . VAL A 1 133 ? -2.853 3.733 23.829 1.00 97.00 133 VAL A C 1
ATOM 1019 O O . VAL A 1 133 ? -3.154 3.989 22.667 1.00 97.00 133 VAL A O 1
ATOM 1022 N N . GLN A 1 134 ? -2.399 4.674 24.655 1.00 94.38 134 GLN A N 1
ATOM 1023 C CA . GLN A 1 134 ? -2.070 6.024 24.195 1.00 94.38 134 GLN A CA 1
ATOM 1024 C C . GLN A 1 134 ? -0.624 6.079 23.691 1.00 94.38 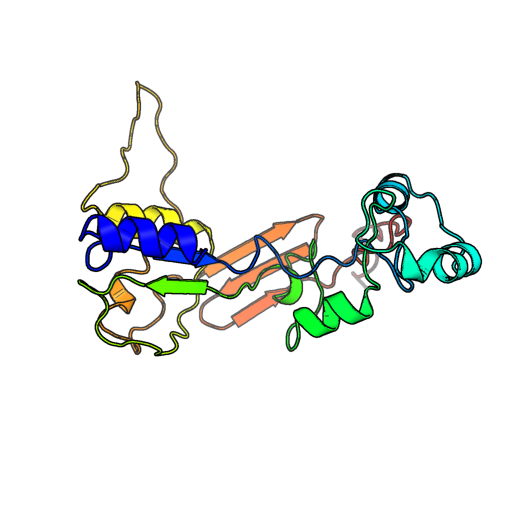134 GLN A C 1
ATOM 1026 O O . GLN A 1 134 ? 0.279 5.544 24.336 1.00 94.38 134 GLN A O 1
ATOM 1031 N N . ALA A 1 135 ? -0.392 6.754 22.561 1.00 94.00 135 ALA A N 1
ATOM 1032 C CA . ALA A 1 135 ? 0.964 7.021 22.085 1.00 94.00 135 ALA A CA 1
ATOM 1033 C C . ALA A 1 135 ? 1.737 7.860 23.126 1.00 94.00 135 ALA A C 1
ATOM 1035 O O . ALA A 1 135 ? 1.245 8.915 23.541 1.00 94.00 135 ALA A O 1
ATOM 1036 N N . PRO A 1 136 ? 2.936 7.431 23.558 1.00 92.56 136 PRO A N 1
ATOM 1037 C CA . PRO A 1 136 ? 3.696 8.161 24.560 1.00 92.56 136 PRO A CA 1
ATOM 1038 C C . PRO A 1 136 ? 4.287 9.447 23.973 1.00 92.56 136 PRO A C 1
ATOM 1040 O O . PRO A 1 136 ? 4.907 9.431 22.912 1.00 92.56 136 PRO A O 1
ATOM 1043 N N . ALA A 1 137 ? 4.172 10.558 24.705 1.00 94.88 137 ALA A N 1
ATOM 1044 C CA . ALA A 1 137 ? 4.816 11.820 24.327 1.00 94.88 137 ALA A CA 1
ATOM 1045 C C . ALA A 1 137 ? 6.352 11.768 24.455 1.00 94.88 137 ALA A C 1
ATOM 1047 O O . ALA A 1 137 ? 7.065 12.505 23.776 1.00 94.88 137 ALA A O 1
ATOM 1048 N N . VAL A 1 138 ? 6.868 10.898 25.330 1.00 96.56 138 VAL A N 1
ATOM 1049 C CA . VAL A 1 138 ? 8.299 10.671 25.559 1.00 96.56 138 VAL A CA 1
ATOM 1050 C C . VAL A 1 138 ? 8.533 9.174 25.720 1.00 96.56 138 VAL A C 1
ATOM 1052 O O . VAL A 1 138 ? 7.853 8.527 26.515 1.00 96.56 138 VAL A O 1
ATOM 1055 N N . LEU A 1 139 ? 9.520 8.631 25.010 1.00 95.06 139 LEU A N 1
ATOM 1056 C CA . LEU A 1 139 ? 9.952 7.240 25.137 1.00 95.06 139 LEU A CA 1
ATOM 1057 C C . LEU A 1 139 ? 11.449 7.213 25.452 1.00 95.06 139 LEU A C 1
ATOM 1059 O O . LEU A 1 139 ? 12.240 7.794 24.715 1.00 95.06 139 LEU A O 1
ATOM 1063 N N . ASN A 1 140 ? 11.840 6.578 26.562 1.00 95.75 140 ASN A N 1
ATOM 1064 C CA . ASN A 1 140 ? 13.238 6.501 27.020 1.00 95.75 140 ASN A CA 1
ATOM 1065 C C . ASN A 1 140 ? 13.951 7.870 27.079 1.00 95.75 140 ASN A C 1
ATOM 1067 O O . ASN A 1 140 ? 15.114 7.997 26.708 1.00 95.75 140 ASN A O 1
ATOM 1071 N N . GLY A 1 141 ? 13.235 8.911 27.515 1.00 96.75 141 GLY A N 1
ATOM 1072 C CA . GLY A 1 141 ? 13.756 10.281 27.596 1.00 96.75 141 GLY A CA 1
ATOM 1073 C C . GLY A 1 141 ? 13.769 11.058 26.273 1.00 96.75 141 GLY A C 1
ATOM 1074 O O . GLY A 1 141 ? 14.140 12.228 26.276 1.00 96.75 141 GLY A O 1
ATOM 1075 N N . VAL A 1 142 ? 13.335 10.460 25.158 1.00 97.50 142 VAL A N 1
ATOM 1076 C CA . VAL A 1 142 ? 13.272 11.113 23.842 1.00 97.50 142 VAL A CA 1
ATOM 1077 C C . VAL A 1 142 ? 11.844 11.596 23.554 1.00 97.50 142 VAL A C 1
ATOM 1079 O O . VAL A 1 142 ? 10.934 10.760 23.505 1.00 97.50 142 VAL A O 1
ATOM 1082 N N . PRO A 1 143 ? 11.613 12.907 23.339 1.00 97.81 143 PRO A N 1
ATOM 1083 C CA . PRO A 1 143 ? 10.323 13.424 22.882 1.00 97.81 143 PRO A CA 1
ATOM 1084 C C . PRO A 1 143 ? 9.935 12.848 21.520 1.00 97.81 143 PRO A C 1
ATOM 1086 O O . PRO A 1 143 ? 10.755 12.800 20.603 1.00 97.81 143 PRO A O 1
ATOM 1089 N N . GLN A 1 144 ? 8.686 12.416 21.388 1.00 96.88 144 GLN A N 1
ATOM 1090 C CA . GLN A 1 144 ? 8.159 11.834 20.157 1.00 96.88 144 GLN A CA 1
ATOM 1091 C C . GLN A 1 144 ? 7.410 12.882 19.332 1.00 96.88 144 GLN A C 1
ATOM 1093 O O . GLN A 1 144 ? 6.843 13.836 19.869 1.00 96.88 144 GLN A O 1
ATOM 1098 N N . LYS A 1 145 ? 7.394 12.701 18.008 1.00 96.00 145 LYS A N 1
ATOM 1099 C CA . LYS A 1 145 ? 6.519 13.492 17.136 1.00 96.00 145 LYS A CA 1
ATOM 1100 C C . LYS A 1 145 ? 5.053 13.110 17.389 1.00 96.00 145 LYS A C 1
ATOM 1102 O O . LYS A 1 145 ? 4.790 11.955 17.729 1.00 96.00 145 LYS A O 1
ATOM 1107 N N . PRO A 1 146 ? 4.101 14.040 17.200 1.00 94.62 146 PRO A N 1
ATOM 1108 C CA . PRO A 1 146 ? 2.686 13.698 17.213 1.00 94.62 146 PRO A CA 1
ATOM 1109 C C . PRO A 1 146 ? 2.372 12.608 16.186 1.00 94.62 146 PRO A C 1
ATOM 1111 O O . PRO A 1 146 ? 2.971 12.568 15.113 1.00 94.62 146 PRO A O 1
ATOM 1114 N N . VAL A 1 147 ? 1.409 11.746 16.505 1.00 95.88 147 VAL A N 1
ATOM 1115 C CA . VAL A 1 147 ? 0.834 10.835 15.513 1.00 95.88 147 VAL A CA 1
ATOM 1116 C C . VAL A 1 147 ? -0.028 11.666 14.565 1.00 95.88 147 VAL A C 1
ATOM 1118 O O . VAL A 1 147 ? -0.994 12.288 14.996 1.00 95.88 147 VAL A O 1
ATOM 1121 N N . GLU A 1 148 ? 0.353 11.705 13.290 1.00 95.94 148 GLU A N 1
ATOM 1122 C CA . GLU A 1 148 ? -0.305 12.532 12.265 1.00 95.94 148 GLU A CA 1
ATOM 1123 C C . GLU A 1 148 ? -1.527 11.842 11.639 1.00 95.94 148 GLU A C 1
ATOM 1125 O O . GLU A 1 148 ? -2.384 12.505 11.060 1.00 95.94 148 GLU A O 1
ATOM 1130 N N . GLY A 1 149 ? -1.610 10.514 11.761 1.00 97.44 149 GLY A N 1
ATOM 1131 C CA . GLY A 1 149 ? -2.737 9.731 11.270 1.00 97.44 149 GLY A CA 1
ATOM 1132 C C . GLY A 1 149 ? -3.958 9.768 12.185 1.00 97.44 149 GLY A C 1
ATOM 1133 O O . GLY A 1 149 ? -3.904 10.166 13.350 1.00 97.44 149 GLY A O 1
ATOM 1134 N N . VAL A 1 150 ? -5.070 9.268 11.661 1.00 97.69 150 VAL A N 1
ATOM 1135 C CA . VAL A 1 150 ? -6.360 9.184 12.340 1.00 97.69 150 VAL A CA 1
ATOM 1136 C C . VAL A 1 150 ? -6.825 7.737 12.368 1.00 97.69 150 VAL A C 1
ATOM 1138 O O . VAL A 1 150 ? -6.940 7.093 11.333 1.00 97.69 150 VAL A O 1
ATOM 1141 N N . SER A 1 151 ? -7.136 7.229 13.558 1.00 98.31 151 SER A N 1
ATOM 1142 C CA . SER A 1 151 ? -7.629 5.861 13.725 1.00 98.31 151 SER A CA 1
ATOM 1143 C C . SER A 1 151 ? -8.886 5.576 12.895 1.00 98.31 151 SER A C 1
ATOM 1145 O O . SER A 1 151 ? -9.783 6.414 12.784 1.00 98.31 151 SER A O 1
ATOM 1147 N N . MET A 1 152 ? -8.963 4.357 12.362 1.00 98.50 152 MET A N 1
ATOM 1148 C CA . MET A 1 152 ? -10.085 3.808 11.599 1.00 98.50 152 MET A CA 1
ATOM 1149 C C . MET A 1 152 ? -11.160 3.145 12.468 1.00 98.50 152 MET A C 1
ATOM 1151 O O . MET A 1 152 ? -12.214 2.790 11.938 1.00 98.50 152 MET A O 1
ATOM 1155 N N . VAL A 1 153 ? -10.951 2.994 13.784 1.00 98.00 153 VAL A N 1
ATOM 1156 C CA . VAL A 1 153 ? -11.866 2.259 14.686 1.00 98.00 153 VAL A CA 1
ATOM 1157 C C . VAL A 1 153 ? -13.297 2.799 14.632 1.00 98.00 153 VAL A C 1
ATOM 1159 O O . VAL A 1 153 ? -14.246 2.021 14.640 1.00 98.00 153 VAL A O 1
ATOM 1162 N N . TYR A 1 154 ? -13.473 4.117 14.477 1.00 97.44 154 TYR A N 1
ATOM 1163 C CA . TYR A 1 154 ? -14.796 4.746 14.340 1.00 97.44 154 TYR A CA 1
ATOM 1164 C C . TYR A 1 154 ? -15.642 4.172 13.195 1.00 97.44 154 TYR A C 1
ATOM 1166 O O . TYR A 1 154 ? -16.868 4.269 13.228 1.00 97.44 154 TYR A O 1
ATOM 1174 N N . SER A 1 155 ? -14.988 3.632 12.164 1.00 96.75 155 SER A N 1
ATOM 1175 C CA . SER A 1 155 ? -15.663 3.066 11.007 1.00 96.75 155 SER A CA 1
ATOM 1176 C C . SER A 1 155 ? -16.167 1.653 11.286 1.00 96.75 155 SER A C 1
ATOM 1178 O O . SER A 1 155 ? -17.151 1.260 10.682 1.00 96.75 155 SER A O 1
ATOM 1180 N N . PHE A 1 156 ? -15.577 0.898 12.219 1.00 96.25 156 PHE A N 1
ATOM 1181 C CA . PHE A 1 156 ? -15.838 -0.539 12.397 1.00 96.25 156 PHE A CA 1
ATOM 1182 C C . PHE A 1 156 ? -17.311 -0.871 12.671 1.00 96.25 156 PHE A C 1
ATOM 1184 O O . PHE A 1 156 ? -17.841 -1.826 12.100 1.00 96.25 156 PHE A O 1
ATOM 1191 N N . ASP A 1 157 ? -17.993 -0.033 13.448 1.00 93.50 157 ASP A N 1
ATOM 1192 C CA . ASP A 1 157 ? -19.404 -0.224 13.803 1.00 93.50 157 ASP A CA 1
ATOM 1193 C C . ASP A 1 157 ? -20.363 0.622 12.944 1.00 93.50 157 ASP A C 1
ATOM 1195 O O . ASP A 1 157 ? -21.580 0.489 13.048 1.00 93.50 157 ASP A O 1
ATOM 1199 N N . ASN A 1 158 ? -19.839 1.498 12.077 1.00 94.81 158 ASN A N 1
ATOM 1200 C CA . ASN A 1 158 ? -20.644 2.382 11.237 1.00 94.81 158 ASN A CA 1
ATOM 1201 C C . ASN A 1 158 ? -20.012 2.585 9.851 1.00 94.81 158 ASN A C 1
ATOM 1203 O O . ASN A 1 158 ? -19.174 3.463 9.644 1.00 94.81 158 ASN A O 1
ATOM 1207 N N . ALA A 1 159 ? -20.479 1.807 8.869 1.00 93.94 159 ALA A N 1
ATOM 1208 C CA . ALA A 1 159 ? -20.028 1.896 7.476 1.00 93.94 159 ALA A CA 1
ATOM 1209 C C . ALA A 1 159 ? -20.314 3.235 6.797 1.00 93.94 159 ALA A C 1
ATOM 1211 O O . ALA A 1 159 ? -19.634 3.574 5.833 1.00 93.94 159 ALA A O 1
ATOM 1212 N N . GLN A 1 160 ? -21.269 4.008 7.313 1.00 95.44 160 GLN A N 1
ATOM 1213 C CA . GLN A 1 160 ? -21.663 5.302 6.761 1.00 95.44 160 GLN A CA 1
ATOM 1214 C C . GLN A 1 160 ? -21.095 6.482 7.560 1.00 95.44 160 GLN A C 1
ATOM 1216 O O . GLN A 1 160 ? -21.461 7.630 7.311 1.00 95.44 160 GLN A O 1
ATOM 1221 N N . ALA A 1 161 ? -20.204 6.234 8.527 1.00 96.69 161 ALA A N 1
ATOM 1222 C CA . ALA A 1 161 ? -19.543 7.315 9.241 1.00 96.69 161 ALA A CA 1
ATOM 1223 C C . ALA A 1 161 ? -18.737 8.186 8.257 1.00 96.69 161 ALA A C 1
ATOM 1225 O O . ALA A 1 161 ? -18.063 7.649 7.375 1.00 96.69 161 ALA A O 1
ATOM 1226 N N . PRO A 1 162 ? -18.764 9.520 8.386 1.00 97.06 162 PRO A N 1
ATOM 1227 C CA . PRO A 1 162 ? -17.959 10.381 7.529 1.00 97.06 162 PRO A CA 1
ATOM 1228 C C . PRO A 1 162 ? -16.463 10.144 7.773 1.00 97.06 162 PRO A C 1
ATOM 1230 O O . PRO A 1 162 ? -16.055 9.889 8.908 1.00 97.06 162 PRO A O 1
ATOM 1233 N N . SER A 1 163 ? -15.640 10.294 6.729 1.00 97.69 163 SER A N 1
ATOM 1234 C CA . SER A 1 163 ? -14.179 10.256 6.856 1.00 97.69 163 SER A CA 1
ATOM 1235 C C . SER A 1 163 ? -13.690 11.207 7.944 1.00 97.69 163 SER A C 1
ATOM 1237 O O . SER A 1 163 ? -14.011 12.403 7.928 1.00 97.69 163 SER A O 1
ATOM 1239 N N . LYS A 1 164 ? -12.874 10.679 8.862 1.00 97.88 164 LYS A N 1
ATOM 1240 C CA . LYS A 1 164 ? -12.133 11.492 9.836 1.00 97.88 164 LYS A CA 1
ATOM 1241 C C . LYS A 1 164 ? -10.761 11.938 9.328 1.00 97.88 164 LYS A C 1
ATOM 1243 O O . LYS A 1 164 ? -10.266 12.960 9.790 1.00 97.88 164 LYS A O 1
ATOM 1248 N N . HIS A 1 165 ? -10.174 11.230 8.363 1.00 98.12 165 HIS A N 1
ATOM 1249 C CA . HIS A 1 165 ? -8.984 11.692 7.655 1.00 98.12 165 HIS A CA 1
ATOM 1250 C C . HIS A 1 165 ? -9.416 12.660 6.541 1.00 98.12 165 HIS A C 1
ATOM 1252 O O . HIS A 1 165 ? -9.990 12.250 5.532 1.00 98.12 165 HIS A O 1
ATOM 1258 N N . ARG A 1 166 ? -9.211 13.963 6.756 1.00 97.50 166 ARG A N 1
ATOM 1259 C CA . ARG A 1 166 ? -9.750 15.020 5.878 1.00 97.50 166 ARG A CA 1
ATOM 1260 C C . ARG A 1 166 ? -8.754 15.495 4.832 1.00 97.50 166 ARG A C 1
ATOM 1262 O O . ARG A 1 166 ? -9.179 15.831 3.735 1.00 97.50 166 ARG A O 1
ATOM 1269 N N . THR A 1 167 ? -7.461 15.487 5.153 1.00 98.12 167 THR A N 1
ATOM 1270 C CA . THR A 1 167 ? -6.408 16.048 4.300 1.00 98.12 167 THR A CA 1
ATOM 1271 C C . THR A 1 167 ? -5.162 15.179 4.345 1.00 98.12 167 THR A C 1
ATOM 1273 O O . THR A 1 167 ? -4.672 14.898 5.433 1.00 98.12 167 THR A O 1
ATOM 1276 N N . GLN A 1 168 ? -4.616 14.831 3.178 1.00 98.31 168 GLN A N 1
ATOM 1277 C CA . GLN A 1 168 ? -3.362 14.081 3.051 1.00 98.31 168 GLN A CA 1
ATOM 1278 C C . GLN A 1 168 ? -2.486 14.700 1.968 1.00 98.31 168 GLN A C 1
ATOM 1280 O O . GLN A 1 168 ? -2.947 14.930 0.852 1.00 98.31 168 GLN A O 1
ATOM 1285 N N . TYR A 1 169 ? -1.214 14.924 2.287 1.00 98.00 169 TYR A N 1
ATOM 1286 C CA . TYR A 1 169 ? -0.193 15.332 1.324 1.00 98.00 169 TYR A CA 1
ATOM 1287 C C . TYR A 1 169 ? 0.622 14.125 0.847 1.00 98.00 169 TYR A C 1
ATOM 1289 O O . TYR A 1 169 ? 0.924 13.229 1.636 1.00 98.00 169 TYR A O 1
ATOM 1297 N N . PHE A 1 170 ? 1.007 14.133 -0.425 1.00 98.06 170 PHE A N 1
ATOM 1298 C CA . PHE A 1 170 ? 1.823 13.111 -1.068 1.00 98.06 170 PHE A CA 1
ATOM 1299 C C . PHE A 1 170 ? 2.977 13.777 -1.807 1.00 98.06 170 PHE A C 1
ATOM 1301 O O . PHE A 1 170 ? 2.754 14.717 -2.574 1.00 98.06 170 PHE A O 1
ATOM 1308 N N . GLU A 1 171 ? 4.196 13.274 -1.620 1.00 96.38 171 GLU A N 1
ATOM 1309 C CA . GLU A 1 171 ? 5.338 13.687 -2.430 1.00 96.38 171 GLU A CA 1
ATOM 1310 C C . GLU A 1 171 ? 6.356 12.572 -2.598 1.00 96.38 171 GLU A C 1
ATOM 1312 O O . GLU A 1 171 ? 6.735 11.910 -1.633 1.00 96.38 171 GLU A O 1
ATOM 1317 N N . MET A 1 172 ? 6.795 12.387 -3.839 1.00 94.56 172 MET A N 1
ATOM 1318 C CA . MET A 1 172 ? 7.964 11.589 -4.175 1.00 94.56 172 MET A CA 1
ATOM 1319 C C . MET A 1 172 ? 8.496 12.025 -5.541 1.00 94.56 172 MET A C 1
ATOM 1321 O O . MET A 1 172 ? 7.735 12.117 -6.507 1.00 94.56 172 MET A O 1
ATOM 1325 N N . PHE A 1 173 ? 9.804 12.262 -5.644 1.00 91.94 173 PHE A N 1
ATOM 1326 C CA . PHE A 1 173 ? 10.477 12.637 -6.896 1.00 91.94 173 PHE A CA 1
ATOM 1327 C C . PHE A 1 173 ? 9.800 13.810 -7.630 1.00 91.94 173 PHE A C 1
ATOM 1329 O O . PHE A 1 173 ? 9.640 13.787 -8.849 1.00 91.94 173 PHE A O 1
ATOM 1336 N N . ALA A 1 174 ? 9.380 14.838 -6.882 1.00 92.69 174 ALA A N 1
ATOM 1337 C CA . ALA A 1 174 ? 8.652 16.010 -7.377 1.00 92.69 174 ALA A CA 1
ATOM 1338 C C . ALA A 1 174 ? 7.234 15.742 -7.921 1.00 92.69 174 ALA A C 1
ATOM 1340 O O . ALA A 1 174 ? 6.552 16.694 -8.307 1.00 92.69 174 ALA A O 1
ATOM 1341 N N . ASN A 1 175 ? 6.743 14.501 -7.876 1.00 95.44 175 ASN A N 1
ATOM 1342 C CA . ASN A 1 175 ? 5.320 14.207 -8.009 1.00 95.44 175 ASN A CA 1
ATOM 1343 C C . ASN A 1 175 ? 4.632 14.618 -6.713 1.00 95.44 175 ASN A C 1
ATOM 1345 O O . ASN A 1 175 ? 4.954 14.072 -5.661 1.00 95.44 175 ASN A O 1
ATOM 1349 N N . ARG A 1 176 ? 3.698 15.569 -6.773 1.00 97.31 176 ARG A N 1
ATOM 1350 C CA . ARG A 1 176 ? 3.001 16.093 -5.594 1.00 97.31 176 ARG A CA 1
ATOM 1351 C C . ARG A 1 176 ? 1.499 15.963 -5.755 1.00 97.31 176 ARG A C 1
ATOM 1353 O O . ARG A 1 176 ? 0.969 16.231 -6.834 1.00 97.31 176 ARG A O 1
ATOM 1360 N N . ALA A 1 177 ? 0.819 15.618 -4.673 1.00 98.31 177 ALA A N 1
ATOM 1361 C CA . ALA A 1 177 ? -0.625 15.751 -4.581 1.00 98.31 177 ALA A CA 1
ATOM 1362 C C . ALA A 1 177 ? -1.066 16.131 -3.172 1.00 98.31 177 ALA A C 1
ATOM 1364 O O . ALA A 1 177 ? -0.376 15.879 -2.184 1.00 98.31 177 ALA A O 1
ATOM 1365 N N . ILE A 1 178 ? -2.248 16.726 -3.090 1.00 98.56 178 ILE A N 1
ATOM 1366 C CA . ILE A 1 178 ? -2.972 16.919 -1.843 1.00 98.56 178 ILE A CA 1
ATOM 1367 C C . ILE A 1 178 ? -4.414 16.462 -2.037 1.00 98.56 178 ILE A C 1
ATOM 1369 O O . ILE A 1 178 ? -5.100 16.905 -2.957 1.00 98.56 178 ILE A O 1
ATOM 1373 N N . TYR A 1 179 ? -4.854 15.557 -1.172 1.00 98.50 179 TYR A N 1
ATOM 1374 C CA . TYR A 1 179 ? -6.259 15.231 -0.981 1.00 98.50 179 TYR A CA 1
ATOM 1375 C C . TYR A 1 179 ? -6.843 16.166 0.080 1.00 98.50 179 TYR A C 1
ATOM 1377 O O . TYR A 1 179 ? -6.190 16.406 1.097 1.00 98.50 179 TYR A O 1
ATOM 1385 N N . SER A 1 180 ? -8.062 16.661 -0.123 1.00 98.38 180 SER A N 1
ATOM 1386 C CA . SER A 1 180 ? -8.832 17.377 0.893 1.00 98.38 180 SER A CA 1
ATOM 1387 C C . SER A 1 180 ? -10.335 17.194 0.674 1.00 98.38 180 SER A C 1
ATOM 1389 O O . SER A 1 180 ? -10.863 17.611 -0.354 1.00 98.38 180 SER A O 1
ATOM 1391 N N . ASP A 1 181 ? -11.026 16.562 1.626 1.00 96.62 181 ASP A N 1
ATOM 1392 C CA . ASP A 1 181 ? -12.492 16.422 1.653 1.00 96.62 181 ASP A CA 1
ATOM 1393 C C . ASP A 1 181 ? -13.120 15.970 0.315 1.00 96.62 181 ASP A C 1
ATOM 1395 O O . ASP A 1 181 ? -14.078 16.558 -0.188 1.00 96.62 181 ASP A O 1
ATOM 1399 N N . GLY A 1 182 ? -12.572 14.908 -0.279 1.00 96.06 182 GLY A N 1
ATOM 1400 C CA . GLY A 1 182 ? -13.044 14.340 -1.548 1.00 96.06 182 GLY A CA 1
ATOM 1401 C C . GLY A 1 182 ? -12.417 14.961 -2.799 1.00 96.06 182 GLY A C 1
ATOM 1402 O O . GLY A 1 182 ? -12.557 14.402 -3.884 1.00 96.06 182 GLY A O 1
ATOM 1403 N N . TRP A 1 183 ? -11.688 16.069 -2.664 1.00 98.06 183 TRP A N 1
ATOM 1404 C CA . TRP A 1 183 ? -10.949 16.703 -3.753 1.00 98.06 183 TRP A CA 1
ATOM 1405 C C . TRP A 1 183 ? -9.494 16.258 -3.772 1.00 98.06 183 TRP A C 1
ATOM 1407 O O . TRP A 1 183 ? -8.893 16.029 -2.726 1.00 98.06 183 TRP A O 1
ATOM 1417 N N . VAL A 1 184 ? -8.905 16.190 -4.966 1.00 98.00 184 VAL A N 1
ATOM 1418 C CA . VAL A 1 184 ? -7.468 15.967 -5.150 1.00 98.00 184 VAL A CA 1
ATOM 1419 C C . VAL A 1 184 ? -6.925 17.021 -6.100 1.00 98.00 184 VAL A C 1
ATOM 1421 O O . VAL A 1 184 ? -7.444 17.193 -7.201 1.00 98.00 184 VAL A O 1
ATOM 1424 N N . ALA A 1 185 ? -5.861 17.702 -5.686 1.00 98.19 185 ALA A N 1
ATOM 1425 C CA . ALA A 1 185 ? -5.023 18.503 -6.568 1.00 98.19 185 ALA A CA 1
ATOM 1426 C C . ALA A 1 185 ? -3.682 17.786 -6.749 1.00 98.19 185 ALA A C 1
ATOM 1428 O O . ALA A 1 185 ? -3.043 17.427 -5.762 1.00 98.19 185 ALA A O 1
ATOM 1429 N N . ALA A 1 186 ? -3.264 17.576 -7.997 1.00 97.69 186 ALA A N 1
ATOM 1430 C CA . ALA A 1 186 ? -2.082 16.795 -8.348 1.00 97.69 186 ALA A CA 1
ATOM 1431 C C . ALA A 1 186 ? -1.250 17.498 -9.425 1.00 97.69 186 ALA A C 1
ATOM 1433 O O . ALA A 1 186 ? -1.792 18.167 -10.305 1.00 97.69 186 ALA A O 1
ATOM 1434 N N . THR A 1 187 ? 0.071 17.332 -9.375 1.00 95.44 187 THR A N 1
ATOM 1435 C CA . THR A 1 187 ? 0.967 17.773 -10.449 1.00 95.44 187 THR A CA 1
ATOM 1436 C C . THR A 1 187 ? 1.049 16.724 -11.553 1.00 95.44 187 THR A C 1
ATOM 1438 O O . THR A 1 187 ? 1.083 15.519 -11.278 1.00 95.44 187 THR A O 1
ATOM 1441 N N . THR A 1 188 ? 1.187 17.175 -12.799 1.00 94.19 188 THR A N 1
ATOM 1442 C CA . THR A 1 188 ? 1.605 16.308 -13.908 1.00 94.19 188 THR A CA 1
ATOM 1443 C C . THR A 1 188 ? 2.982 15.712 -13.595 1.00 94.19 188 THR A C 1
ATOM 1445 O O . THR A 1 188 ? 3.880 16.478 -13.228 1.00 94.19 188 THR A O 1
ATOM 1448 N N . PRO A 1 189 ? 3.175 14.383 -13.711 1.00 93.25 189 PRO A N 1
ATOM 1449 C CA . PRO A 1 189 ? 4.481 13.776 -13.500 1.00 93.25 189 PRO A CA 1
ATOM 1450 C C . PRO A 1 189 ? 5.528 14.378 -14.443 1.00 93.25 189 PRO A C 1
ATOM 1452 O O . PRO A 1 189 ? 5.271 14.456 -15.646 1.00 93.25 189 PRO A O 1
ATOM 1455 N N . PRO A 1 190 ? 6.692 14.819 -13.933 1.00 88.62 190 PRO A N 1
ATOM 1456 C CA . PRO A 1 190 ? 7.708 15.458 -14.767 1.00 88.62 190 PRO A CA 1
ATOM 1457 C C . PRO A 1 190 ? 8.414 14.460 -15.691 1.00 88.62 190 PRO A C 1
ATOM 1459 O O . PRO A 1 190 ? 8.875 14.838 -16.764 1.00 88.62 190 PRO A O 1
ATOM 1462 N N . VAL A 1 191 ? 8.508 13.199 -15.265 1.00 88.62 191 VAL A N 1
ATOM 1463 C CA . VAL A 1 191 ? 9.145 12.094 -15.983 1.00 88.62 191 VAL A CA 1
ATOM 1464 C C . VAL A 1 191 ? 8.326 10.832 -15.720 1.00 88.62 191 VAL A C 1
ATOM 1466 O O . VAL A 1 191 ? 7.816 10.636 -14.615 1.00 88.62 191 VAL A O 1
ATOM 1469 N N . ALA A 1 192 ? 8.172 9.985 -16.737 1.00 89.12 192 ALA A N 1
ATOM 1470 C CA . ALA A 1 192 ? 7.520 8.693 -16.569 1.00 89.12 192 ALA A CA 1
ATOM 1471 C C . ALA A 1 192 ? 8.403 7.753 -15.724 1.00 89.12 192 ALA A C 1
ATOM 1473 O O . ALA A 1 192 ? 9.619 7.736 -15.911 1.00 89.12 192 ALA A O 1
ATOM 1474 N N . PRO A 1 193 ? 7.831 6.910 -14.848 1.00 87.12 193 PRO A N 1
ATOM 1475 C CA . PRO A 1 193 ? 8.608 6.119 -13.893 1.00 87.12 193 PRO A CA 1
ATOM 1476 C C . PRO A 1 193 ? 9.392 4.964 -14.532 1.00 87.12 193 PRO A C 1
ATOM 1478 O O . PRO A 1 193 ? 10.066 4.249 -13.809 1.00 87.12 193 PRO A O 1
ATOM 1481 N N . TRP A 1 194 ? 9.289 4.767 -15.851 1.00 87.88 194 TRP A N 1
ATOM 1482 C CA . TRP A 1 194 ? 10.063 3.812 -16.655 1.00 87.88 194 TRP A CA 1
ATOM 1483 C C . TRP A 1 194 ? 11.099 4.494 -17.567 1.00 87.88 194 TRP A C 1
ATOM 1485 O O . TRP A 1 194 ? 11.778 3.815 -18.338 1.00 87.88 194 TRP A O 1
ATOM 1495 N N . ASP A 1 195 ? 11.211 5.826 -17.525 1.00 85.12 195 ASP A N 1
ATOM 1496 C CA . ASP A 1 195 ? 12.160 6.602 -18.327 1.00 85.12 195 ASP A CA 1
ATOM 1497 C C . ASP A 1 195 ? 13.319 7.128 -17.467 1.00 85.12 195 ASP A C 1
ATOM 1499 O O . ASP A 1 195 ? 13.320 8.258 -16.983 1.00 85.12 195 ASP A O 1
ATOM 1503 N N . LEU A 1 196 ? 14.353 6.301 -17.316 1.00 70.38 196 LEU A N 1
ATOM 1504 C CA . LEU A 1 196 ? 15.556 6.629 -16.541 1.00 70.38 196 LEU A CA 1
ATOM 1505 C C . LEU A 1 196 ? 16.432 7.723 -17.165 1.00 70.38 196 LEU A C 1
ATOM 1507 O O . LEU A 1 196 ? 17.367 8.201 -16.523 1.00 70.38 196 LEU A O 1
ATOM 1511 N N . LYS A 1 197 ? 16.174 8.100 -18.423 1.00 67.38 197 LYS A N 1
ATOM 1512 C CA . LYS A 1 197 ? 16.901 9.168 -19.123 1.00 67.38 197 LYS A CA 1
ATOM 1513 C C . LYS A 1 197 ? 16.096 10.462 -19.200 1.00 67.38 197 LYS A C 1
ATOM 1515 O O . LYS A 1 197 ? 16.610 11.445 -19.736 1.00 67.38 197 LYS A O 1
ATOM 1520 N N . GLY A 1 198 ? 14.874 10.481 -18.668 1.00 61.53 198 GLY A N 1
ATOM 1521 C CA . GLY A 1 198 ? 14.040 11.668 -18.644 1.00 61.53 198 GLY A CA 1
ATOM 1522 C C . GLY A 1 198 ? 14.712 12.781 -17.844 1.00 61.53 198 GLY A C 1
ATOM 1523 O O . GLY A 1 198 ? 14.911 12.684 -16.635 1.00 61.53 198 GLY A O 1
ATOM 1524 N N . SER A 1 199 ? 15.090 13.859 -18.525 1.00 56.25 199 SER A N 1
ATOM 1525 C CA . SER A 1 199 ? 15.547 15.078 -17.869 1.00 56.25 199 SER A CA 1
ATOM 1526 C C . SER A 1 199 ? 14.350 15.792 -17.247 1.00 56.25 199 SER A C 1
ATOM 1528 O O . SER A 1 199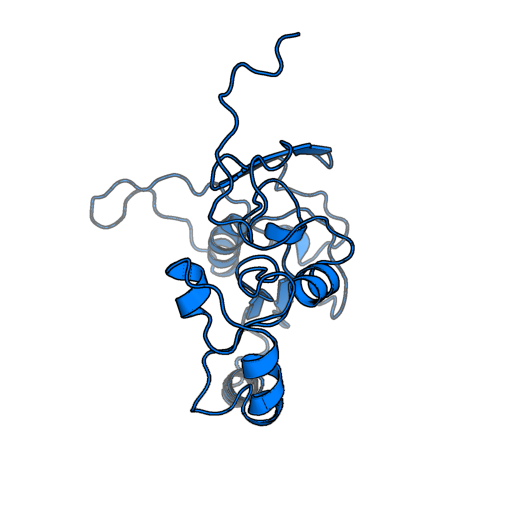 ? 13.369 16.041 -17.948 1.00 56.25 199 SER A O 1
ATOM 1530 N N . PHE A 1 200 ? 14.445 16.203 -15.981 1.00 56.19 200 PHE A N 1
ATOM 1531 C CA . PHE A 1 200 ? 13.492 17.160 -15.422 1.00 56.19 200 PHE A CA 1
ATOM 1532 C C . PHE A 1 200 ? 13.509 18.431 -16.279 1.00 56.19 200 PHE A C 1
ATOM 1534 O O . PHE A 1 200 ? 14.557 19.068 -16.421 1.00 56.19 200 PHE A O 1
ATOM 1541 N N . SER A 1 201 ? 12.366 18.819 -16.851 1.00 53.31 201 SER A N 1
ATOM 1542 C CA . SER A 1 201 ? 12.246 20.151 -17.443 1.00 53.31 201 SER A CA 1
ATOM 1543 C C . SER A 1 201 ? 12.579 21.198 -16.369 1.00 53.31 201 SER A C 1
ATOM 1545 O O . SER A 1 201 ? 12.091 21.082 -15.239 1.00 53.31 201 SER A O 1
ATOM 1547 N N . PRO A 1 202 ? 13.410 22.214 -16.669 1.00 52.09 202 PRO A N 1
ATOM 1548 C CA . PRO A 1 202 ? 13.664 23.291 -15.725 1.00 52.09 202 PRO A CA 1
ATOM 1549 C C . PRO A 1 202 ? 12.336 23.940 -15.323 1.00 52.09 202 PRO A C 1
ATOM 1551 O O . PRO A 1 202 ? 11.499 24.218 -16.177 1.00 52.09 202 PRO A O 1
ATOM 1554 N N . VAL A 1 203 ? 12.171 24.229 -14.030 1.00 54.19 203 VAL A N 1
ATOM 1555 C CA . VAL A 1 203 ? 10.933 24.724 -13.384 1.00 54.19 203 VAL A CA 1
ATOM 1556 C C . VAL A 1 203 ? 10.331 25.993 -14.037 1.00 54.19 203 VAL A C 1
ATOM 1558 O O . VAL A 1 203 ? 9.185 26.339 -13.775 1.00 54.19 203 VAL A O 1
ATOM 1561 N N . ASN A 1 204 ? 11.053 26.664 -14.940 1.00 46.44 204 ASN A N 1
ATOM 1562 C CA . ASN A 1 204 ? 10.681 27.954 -15.526 1.00 46.44 204 ASN A CA 1
ATOM 1563 C C . ASN A 1 204 ? 10.025 27.903 -16.924 1.00 46.44 204 ASN A C 1
ATOM 1565 O O . ASN A 1 204 ? 9.814 28.962 -17.509 1.00 46.44 204 ASN A O 1
ATOM 1569 N N . SER A 1 205 ? 9.693 26.741 -17.497 1.00 47.03 205 SER A N 1
ATOM 1570 C CA . SER A 1 205 ? 9.154 26.678 -18.873 1.00 47.03 205 SER A CA 1
ATOM 1571 C C . SER A 1 205 ? 7.639 26.908 -19.019 1.00 47.03 205 SER A C 1
ATOM 1573 O O . SER A 1 205 ? 7.146 26.885 -20.144 1.00 47.03 205 SER A O 1
ATOM 1575 N N . HIS A 1 206 ? 6.891 27.132 -17.930 1.00 43.19 206 HIS A N 1
ATOM 1576 C CA . HIS A 1 206 ? 5.417 27.225 -17.960 1.00 43.19 206 HIS A CA 1
ATOM 1577 C C . HIS A 1 206 ? 4.828 28.513 -17.351 1.00 43.19 206 HIS A C 1
ATOM 1579 O O . HIS A 1 206 ? 3.679 28.521 -16.924 1.00 43.19 206 HIS A O 1
ATOM 1585 N N . LEU A 1 207 ? 5.589 29.614 -17.331 1.00 38.53 207 LEU A N 1
ATOM 1586 C CA . LEU A 1 207 ? 5.075 30.957 -16.999 1.00 38.53 207 LEU A CA 1
ATOM 1587 C C . LEU A 1 207 ? 4.796 31.819 -18.251 1.00 38.53 207 LEU A C 1
ATOM 1589 O O . LEU A 1 207 ? 5.011 33.029 -18.223 1.00 38.53 207 LEU A O 1
ATOM 1593 N N . GLY A 1 208 ? 4.350 31.200 -19.348 1.00 34.59 208 GLY A N 1
ATOM 1594 C CA . GLY A 1 208 ? 3.957 31.880 -20.590 1.00 34.59 208 GLY A CA 1
ATOM 1595 C C . GLY A 1 208 ? 2.474 31.735 -20.874 1.00 34.59 208 GLY A C 1
ATOM 1596 O O . GLY A 1 208 ? 1.973 30.604 -20.686 1.00 34.59 208 GLY A O 1
#

Foldseek 3Di:
DVVVLVVCVVVVCNLQDKDKDWADPWAFDQLLEAQKDQESVCSVVVHDDDNVVCVVCVVCPPPPNGNIDDHNVVSPVRLPPKDADDQQQQICNTAPTDMDIDNNNQQVPPPDDADADFHPLQVVVQVCVSVVHDDDCDDPNRGDDDSPGHHPSVCRVPSPDHHPPAWDWTDGPRWTWMHGRNDIDTDDDQDHSNDPPRDRDPPPPPPD